Protein AF-A0AA38LM44-F1 (afdb_monomer_lite)

Radius of gyration: 21.36 Å; chains: 1; bounding box: 56×29×56 Å

Organism: Taxus chinensis (NCBI:txid29808)

Foldseek 3Di:
DVLVVVVCVLCVVFPDWDDDPQKIKGKFKAWQDDQDDDQSDDDPPSDDDTDIDIKMKIFGADPVLRATPDIDIPVPLADCVVQSVVLNVCQPDDDPDSSVSNSSSVNSSVVVVNQLVNQVSNVVSLQVVCCVNDPWHWDADNVQQWIWIQHPPFKTWIKRDDSNPLVDLDFIATDFMDGNDPPPPDPDPVVRVVVRVDLRPPDSVQRSGPNSSSVD

Sequence (216 aa):
VEAVRMVEDLLSDIKDISFINDCIQLSLRTCIPAMGGSLCQFKIDCIKESSTVEHRVTIKLVAENMTLQDAELVPNDVPIDDIVHAAKTISDSVTPVAISKLRGQLDFLVKEIQFRIYCHNIRLAVLECDAKVSRNSFQYSERDQVITVHVFGGIKAFIKIPQNWPVSTSPLKLISMKPLDESAGDISLVMLCKAMEILNTVELSRRQNLLLFIDA

Structure (mmCIF, N/CA/C/O backbone):
data_AF-A0AA38LM44-F1
#
_entry.id   AF-A0AA38LM44-F1
#
loop_
_atom_site.group_PDB
_atom_site.id
_atom_site.type_symbol
_atom_site.label_atom_id
_atom_site.label_alt_id
_atom_site.label_comp_id
_atom_site.label_asym_id
_atom_site.label_entity_id
_atom_site.label_seq_id
_atom_site.pdbx_PDB_ins_code
_atom_site.Cartn_x
_atom_site.Cartn_y
_atom_site.Cartn_z
_atom_site.occupancy
_atom_site.B_iso_or_equiv
_atom_site.auth_seq_id
_atom_site.auth_comp_id
_atom_site.auth_asym_id
_atom_site.auth_atom_id
_atom_site.pdbx_PDB_model_num
ATOM 1 N N . VAL A 1 1 ? 23.431 -4.986 -26.447 1.00 57.06 1 VAL A N 1
ATOM 2 C CA . VAL A 1 1 ? 24.588 -5.168 -25.538 1.00 57.06 1 VAL A CA 1
ATOM 3 C C . VAL A 1 1 ? 24.820 -3.918 -24.693 1.00 57.06 1 VAL A C 1
ATOM 5 O O . VAL A 1 1 ? 24.654 -4.018 -23.492 1.00 57.06 1 VAL A O 1
ATOM 8 N N . GLU A 1 2 ? 25.071 -2.738 -25.277 1.00 59.88 2 GLU A N 1
ATOM 9 C CA . GLU A 1 2 ? 25.314 -1.505 -24.489 1.00 59.88 2 GLU A CA 1
ATOM 10 C C . GLU A 1 2 ? 24.113 -1.053 -23.633 1.00 59.88 2 GLU A C 1
ATOM 12 O O . GLU A 1 2 ? 24.275 -0.749 -22.457 1.00 59.88 2 GLU A O 1
ATOM 17 N N . ALA A 1 3 ? 22.894 -1.079 -24.185 1.00 62.31 3 ALA A N 1
ATOM 18 C CA . ALA A 1 3 ? 21.680 -0.710 -23.444 1.00 62.31 3 ALA A CA 1
ATOM 19 C C . ALA A 1 3 ? 21.380 -1.657 -22.267 1.00 62.31 3 ALA A C 1
ATOM 21 O O . ALA A 1 3 ? 20.944 -1.209 -21.215 1.00 62.31 3 ALA A O 1
ATOM 22 N N . VAL A 1 4 ? 21.661 -2.953 -22.438 1.00 66.50 4 VAL A N 1
ATOM 23 C CA . VAL A 1 4 ? 21.513 -3.973 -21.386 1.00 66.50 4 VAL A CA 1
ATOM 24 C C . VAL A 1 4 ? 22.498 -3.692 -20.253 1.00 66.50 4 VAL A C 1
ATOM 26 O O . VAL A 1 4 ? 22.079 -3.563 -19.110 1.00 66.50 4 VAL A O 1
ATOM 29 N N . ARG A 1 5 ? 23.774 -3.461 -20.588 1.00 66.88 5 ARG A N 1
ATOM 30 C CA . ARG A 1 5 ? 24.824 -3.142 -19.612 1.00 66.88 5 ARG A CA 1
ATOM 31 C C . ARG A 1 5 ? 24.519 -1.873 -18.806 1.00 66.88 5 ARG A C 1
ATOM 33 O O . ARG A 1 5 ? 24.739 -1.840 -17.608 1.00 66.88 5 ARG A O 1
ATOM 40 N N . MET A 1 6 ? 23.947 -0.845 -19.435 1.00 65.75 6 MET A N 1
ATOM 41 C CA . MET A 1 6 ? 23.536 0.379 -18.731 1.00 65.75 6 MET A CA 1
ATOM 42 C C . MET A 1 6 ? 22.355 0.171 -17.775 1.00 65.75 6 MET A C 1
ATOM 44 O O . MET A 1 6 ? 22.284 0.833 -16.741 1.00 65.75 6 MET A O 1
ATOM 48 N N . VAL A 1 7 ? 21.413 -0.710 -18.123 1.00 69.12 7 VAL A N 1
ATOM 49 C CA . VAL A 1 7 ? 20.312 -1.079 -17.222 1.00 69.12 7 VAL A CA 1
ATOM 50 C C . VAL A 1 7 ? 20.845 -1.919 -16.058 1.00 69.12 7 VAL A C 1
ATOM 52 O O . VAL A 1 7 ? 20.427 -1.698 -14.928 1.00 69.12 7 VAL A O 1
ATOM 55 N N . GLU A 1 8 ? 21.804 -2.813 -16.303 1.00 71.19 8 GLU A N 1
ATOM 56 C CA . GLU A 1 8 ? 22.514 -3.546 -15.245 1.00 71.19 8 GLU A CA 1
ATOM 57 C C . GLU A 1 8 ? 23.284 -2.598 -14.313 1.00 71.19 8 GLU A C 1
ATOM 59 O O . GLU A 1 8 ? 23.160 -2.713 -13.098 1.00 71.19 8 GLU A O 1
ATOM 64 N N . ASP A 1 9 ? 23.999 -1.606 -14.857 1.00 72.75 9 ASP A N 1
ATOM 65 C CA . ASP A 1 9 ? 24.698 -0.587 -14.064 1.00 72.75 9 ASP A CA 1
ATOM 66 C C . ASP A 1 9 ? 23.714 0.249 -13.220 1.00 72.75 9 ASP A C 1
ATOM 68 O O . ASP A 1 9 ? 23.977 0.539 -12.050 1.00 72.75 9 ASP A O 1
ATOM 72 N N . LEU A 1 10 ? 22.558 0.620 -13.789 1.00 68.00 10 LEU A N 1
ATOM 73 C CA . LEU A 1 10 ? 21.510 1.396 -13.110 1.00 68.00 10 LEU A CA 1
ATOM 74 C C . LEU A 1 10 ? 20.878 0.630 -11.949 1.00 68.00 10 LEU A C 1
ATOM 76 O O . LEU A 1 10 ? 20.551 1.219 -10.923 1.00 68.00 10 LEU A O 1
ATOM 80 N N . LEU A 1 11 ? 20.662 -0.665 -12.149 1.00 71.69 11 LEU A N 1
ATOM 81 C CA . LEU A 1 11 ? 19.978 -1.539 -11.208 1.00 71.69 11 LEU A CA 1
ATOM 82 C C . LEU A 1 11 ? 20.975 -2.369 -10.392 1.00 71.69 11 LEU A C 1
ATOM 84 O O . LEU A 1 11 ? 20.583 -3.360 -9.791 1.00 71.69 11 LEU A O 1
ATOM 88 N N . SER A 1 12 ? 22.245 -1.961 -10.342 1.00 68.31 12 SER A N 1
ATOM 89 C CA . SER A 1 12 ? 23.336 -2.702 -9.692 1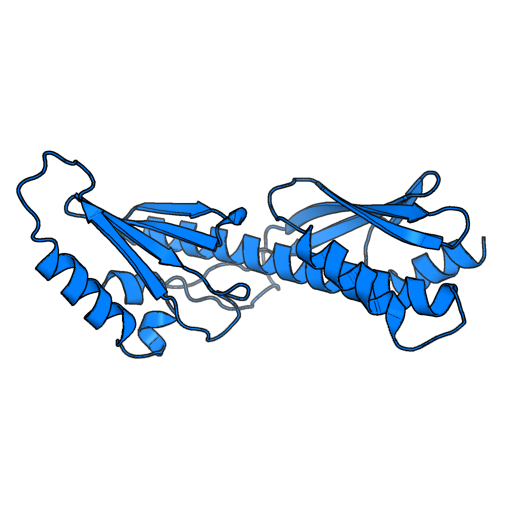.00 68.31 12 SER A CA 1
ATOM 90 C C . SER A 1 12 ? 23.101 -3.003 -8.204 1.00 68.31 12 SER A C 1
ATOM 92 O O . SER A 1 12 ? 23.631 -3.986 -7.687 1.00 68.31 12 SER A O 1
ATOM 94 N N . ASP A 1 13 ? 22.257 -2.214 -7.533 1.00 69.50 13 ASP A N 1
ATOM 95 C CA . ASP A 1 13 ? 21.828 -2.439 -6.146 1.00 69.50 13 ASP A CA 1
ATOM 96 C C . ASP A 1 13 ? 20.749 -3.538 -6.001 1.00 69.50 13 ASP A C 1
ATOM 98 O O . ASP A 1 13 ? 20.445 -3.986 -4.891 1.00 69.50 13 ASP A O 1
ATOM 102 N N . ILE A 1 14 ? 20.158 -3.990 -7.110 1.00 72.38 14 ILE A N 1
ATOM 103 C CA . ILE A 1 14 ? 19.130 -5.032 -7.172 1.00 72.38 14 ILE A CA 1
ATOM 104 C C . ILE A 1 14 ? 19.789 -6.366 -7.513 1.00 72.38 14 ILE A C 1
ATOM 106 O O . ILE A 1 14 ? 20.526 -6.501 -8.487 1.00 72.38 14 ILE A O 1
ATOM 110 N N . LYS A 1 15 ? 19.486 -7.390 -6.715 1.00 67.56 15 LYS A N 1
ATOM 111 C CA . LYS A 1 15 ? 19.937 -8.755 -6.991 1.00 67.56 15 LYS A CA 1
ATOM 112 C C . LYS A 1 15 ? 19.071 -9.394 -8.079 1.00 67.56 15 LYS A C 1
ATOM 114 O O . LYS A 1 15 ? 17.863 -9.187 -8.113 1.00 67.56 15 LYS A O 1
ATOM 119 N N . ASP A 1 16 ? 19.695 -10.221 -8.914 1.00 72.94 16 ASP A N 1
ATOM 120 C CA . ASP A 1 16 ? 19.030 -11.087 -9.896 1.00 72.94 16 ASP A CA 1
ATOM 121 C C . ASP A 1 16 ? 18.220 -10.323 -10.964 1.00 72.94 16 ASP A C 1
ATOM 123 O O . ASP A 1 16 ? 16.989 -10.380 -11.020 1.00 72.94 16 ASP A O 1
ATOM 127 N N . ILE A 1 17 ? 18.941 -9.614 -11.841 1.00 80.69 17 ILE A N 1
ATOM 128 C CA . ILE A 1 17 ? 18.394 -9.000 -13.059 1.00 80.69 17 ILE A CA 1
ATOM 129 C C . ILE A 1 17 ? 18.505 -10.005 -14.203 1.00 80.69 17 ILE A C 1
ATOM 131 O O . ILE A 1 17 ? 19.565 -10.588 -14.431 1.00 80.69 17 ILE A O 1
ATOM 135 N N . SER A 1 18 ? 17.427 -10.187 -14.960 1.00 80.38 18 SER A N 1
ATOM 136 C CA . SER A 1 18 ? 17.465 -10.953 -16.204 1.00 80.38 18 SER A CA 1
ATOM 137 C C . SER A 1 18 ? 16.691 -10.249 -17.310 1.00 80.38 18 SER A C 1
ATOM 139 O O . SER A 1 18 ? 15.675 -9.601 -17.069 1.00 80.38 18 SER A O 1
ATOM 141 N N . PHE A 1 19 ? 17.191 -10.377 -18.536 1.00 80.50 19 PHE A N 1
ATOM 142 C CA . PHE A 1 19 ? 16.551 -9.848 -19.734 1.00 80.50 19 PHE A CA 1
ATOM 143 C C . PHE A 1 19 ? 16.020 -11.027 -20.537 1.00 80.50 19 PHE A C 1
ATOM 145 O O . PHE A 1 19 ? 16.793 -11.861 -21.010 1.00 80.50 19 PHE A O 1
ATOM 152 N N . ILE A 1 20 ? 14.698 -11.116 -20.655 1.00 79.25 20 ILE A N 1
ATOM 153 C CA . ILE A 1 20 ? 14.017 -12.191 -21.376 1.00 79.25 20 ILE A CA 1
ATOM 154 C C . ILE A 1 20 ? 13.165 -11.531 -22.456 1.00 79.25 20 ILE A C 1
ATOM 156 O O . ILE A 1 20 ? 12.130 -10.937 -22.160 1.00 79.25 20 ILE A O 1
ATOM 160 N N . ASN A 1 21 ? 13.597 -11.639 -23.715 1.00 80.19 21 ASN A N 1
ATOM 161 C CA . ASN A 1 21 ? 12.990 -10.934 -24.852 1.00 80.19 21 ASN A CA 1
ATOM 162 C C . ASN A 1 21 ? 12.936 -9.410 -24.598 1.00 80.19 21 ASN A C 1
ATOM 164 O O . ASN A 1 21 ? 13.949 -8.819 -24.229 1.00 80.19 21 ASN A O 1
ATOM 168 N N . ASP A 1 22 ? 11.759 -8.795 -24.748 1.00 82.62 22 ASP A N 1
ATOM 169 C CA . ASP A 1 22 ? 11.504 -7.366 -24.510 1.00 82.62 22 ASP A CA 1
ATOM 170 C C . ASP A 1 22 ? 11.152 -7.047 -23.040 1.00 82.62 22 ASP A C 1
ATOM 172 O O . ASP A 1 22 ? 10.570 -6.003 -22.736 1.00 82.62 22 ASP A O 1
ATOM 176 N N . CYS A 1 23 ? 11.454 -7.964 -22.113 1.00 84.56 23 CYS A N 1
ATOM 177 C CA . CYS A 1 23 ? 11.145 -7.819 -20.692 1.00 84.56 23 CYS A CA 1
ATOM 178 C C . CYS A 1 23 ? 12.409 -7.742 -19.833 1.00 84.56 23 CYS A C 1
ATOM 180 O O . CYS A 1 23 ? 13.353 -8.516 -20.011 1.00 84.56 23 CYS A O 1
ATOM 182 N N . ILE A 1 24 ? 12.377 -6.852 -18.842 1.00 87.12 24 ILE A N 1
ATOM 183 C CA . ILE A 1 24 ? 13.332 -6.816 -17.734 1.00 87.12 24 ILE A CA 1
ATOM 184 C C . ILE A 1 24 ? 12.668 -7.497 -16.544 1.00 87.12 24 ILE A C 1
ATOM 186 O O . ILE A 1 24 ? 11.601 -7.072 -16.105 1.00 87.12 24 ILE A O 1
ATOM 190 N N . GLN A 1 25 ? 13.297 -8.529 -16.002 1.00 88.00 25 GLN A N 1
ATOM 191 C CA . GLN A 1 25 ? 12.839 -9.195 -14.794 1.00 88.00 25 GLN A CA 1
ATOM 192 C C . GLN A 1 25 ? 13.800 -8.906 -13.642 1.00 88.00 25 GLN A C 1
ATOM 194 O O . GLN A 1 25 ? 15.011 -9.069 -13.779 1.00 88.00 25 GLN A O 1
ATOM 199 N N . LEU A 1 26 ? 13.238 -8.478 -12.514 1.00 89.38 26 LEU A N 1
ATOM 200 C CA . LEU A 1 26 ? 13.957 -8.051 -11.317 1.00 89.38 26 LEU A CA 1
ATOM 201 C C . LEU A 1 26 ? 13.469 -8.845 -10.108 1.00 89.38 26 LEU A C 1
ATOM 203 O O . LEU A 1 26 ? 12.260 -9.046 -9.960 1.00 89.38 26 LEU A O 1
ATOM 207 N N . SER A 1 27 ? 14.385 -9.238 -9.223 1.00 87.19 27 SER A N 1
ATOM 208 C CA . SER A 1 27 ? 14.033 -9.743 -7.895 1.00 87.19 27 SER A CA 1
ATOM 209 C C . SER A 1 27 ? 14.202 -8.648 -6.843 1.00 87.19 27 SER A C 1
ATOM 211 O O . SER A 1 27 ? 15.301 -8.167 -6.571 1.00 87.19 27 SER A O 1
ATOM 213 N N . LEU A 1 28 ? 13.096 -8.231 -6.234 1.00 86.75 28 LEU A N 1
ATOM 214 C CA . LEU A 1 28 ? 13.071 -7.248 -5.161 1.00 86.75 28 LEU A CA 1
ATOM 215 C C . LEU A 1 28 ? 12.939 -7.973 -3.826 1.00 86.75 28 LEU A C 1
ATOM 217 O O . LEU A 1 28 ? 11.937 -8.629 -3.556 1.00 86.75 28 LEU A O 1
ATOM 221 N N . ARG A 1 29 ? 13.939 -7.818 -2.959 1.00 82.56 29 ARG A N 1
ATOM 222 C CA . ARG A 1 29 ? 13.869 -8.305 -1.580 1.00 82.56 29 ARG A CA 1
ATOM 223 C C . ARG A 1 29 ? 13.596 -7.145 -0.649 1.00 82.56 29 ARG A C 1
ATOM 225 O O . ARG A 1 29 ? 14.378 -6.199 -0.590 1.00 82.56 29 ARG A O 1
ATOM 232 N N . THR A 1 30 ? 12.506 -7.240 0.096 1.00 76.75 30 THR A N 1
ATOM 233 C CA . THR A 1 30 ? 12.146 -6.257 1.118 1.00 76.75 30 THR A CA 1
ATOM 234 C C . THR A 1 30 ? 12.231 -6.897 2.493 1.00 76.75 30 THR A C 1
ATOM 236 O O . THR A 1 30 ? 11.839 -8.050 2.689 1.00 76.75 30 THR A O 1
ATOM 239 N N . CYS A 1 31 ? 12.797 -6.168 3.452 1.00 72.69 31 CYS A N 1
ATOM 240 C CA . CYS A 1 31 ? 12.850 -6.620 4.832 1.00 72.69 31 CYS A CA 1
ATOM 241 C C . CYS A 1 31 ? 11.499 -6.400 5.517 1.00 72.69 31 CYS A C 1
ATOM 243 O O . CYS A 1 31 ? 10.843 -5.374 5.328 1.00 72.69 31 CYS A O 1
ATOM 245 N N . ILE A 1 32 ? 11.114 -7.357 6.354 1.00 73.25 32 ILE A N 1
ATOM 246 C CA . ILE A 1 32 ? 10.056 -7.191 7.340 1.00 73.25 32 ILE A CA 1
ATOM 247 C C . ILE A 1 32 ? 10.754 -6.820 8.652 1.00 73.25 32 ILE A C 1
ATOM 249 O O . ILE A 1 32 ? 11.435 -7.664 9.243 1.00 73.25 32 ILE A O 1
ATOM 253 N N . PRO A 1 33 ? 10.662 -5.564 9.109 1.00 66.62 33 PRO A N 1
ATOM 254 C CA . PRO A 1 33 ? 11.267 -5.176 10.375 1.00 66.62 33 PRO A CA 1
ATOM 255 C C . PRO A 1 33 ? 10.624 -5.951 11.529 1.00 66.62 33 PRO A C 1
ATOM 257 O O . PRO A 1 33 ? 9.413 -6.173 11.556 1.00 66.62 33 PRO A O 1
ATOM 260 N N . ALA A 1 34 ? 11.447 -6.358 12.494 1.00 64.69 34 ALA A N 1
ATOM 261 C CA . ALA A 1 34 ? 10.963 -7.026 13.692 1.00 64.69 34 ALA A CA 1
ATOM 262 C C . ALA A 1 34 ? 10.141 -6.043 14.538 1.00 64.69 34 ALA A C 1
ATOM 264 O O . ALA A 1 34 ? 10.607 -4.949 14.862 1.00 64.69 34 ALA A O 1
ATOM 265 N N . MET A 1 35 ? 8.925 -6.437 14.919 1.00 64.69 35 MET A N 1
ATOM 266 C CA . MET A 1 35 ? 8.093 -5.635 15.812 1.00 64.69 35 MET A CA 1
ATOM 267 C C . MET A 1 35 ? 8.486 -5.901 17.271 1.00 64.69 35 MET A C 1
ATOM 269 O O . MET A 1 35 ? 8.491 -7.051 17.709 1.00 64.69 35 MET A O 1
ATOM 273 N N . GLY A 1 36 ? 8.826 -4.854 18.029 1.00 52.38 36 GLY A N 1
ATOM 274 C CA . GLY A 1 36 ? 9.241 -4.961 19.433 1.00 52.38 36 GLY A CA 1
ATOM 275 C C . GLY A 1 36 ? 8.284 -4.275 20.420 1.00 52.38 36 GLY A C 1
ATOM 276 O O . GLY A 1 36 ? 7.669 -3.259 20.103 1.00 52.38 36 GLY A O 1
ATOM 277 N N . GLY A 1 37 ? 8.220 -4.786 21.656 1.00 53.09 37 GLY A N 1
ATOM 278 C CA . GLY A 1 37 ? 7.624 -4.099 22.817 1.00 53.09 37 GLY A CA 1
ATOM 279 C C . GLY A 1 37 ? 6.111 -4.277 23.035 1.00 53.09 37 GLY A C 1
ATOM 280 O O . GLY A 1 37 ? 5.411 -4.894 22.241 1.00 53.09 37 GLY A O 1
ATOM 281 N N . SER A 1 38 ? 5.601 -3.722 24.146 1.00 47.88 38 SER A N 1
ATOM 282 C CA . SER A 1 38 ? 4.222 -3.904 24.651 1.00 47.88 38 SER A CA 1
ATOM 283 C C . SER A 1 38 ? 3.139 -3.095 23.919 1.00 47.88 38 SER A C 1
ATOM 285 O O . SER A 1 38 ? 1.992 -3.094 24.354 1.00 47.88 38 SER A O 1
ATOM 287 N N . LEU A 1 39 ? 3.495 -2.378 22.848 1.00 51.75 39 LEU A N 1
ATOM 288 C CA . LEU A 1 39 ? 2.593 -1.518 22.066 1.00 51.75 39 LEU A CA 1
ATOM 289 C C . LEU A 1 39 ? 2.832 -1.630 20.552 1.00 51.75 39 LEU A C 1
ATOM 291 O O . LEU A 1 39 ? 2.504 -0.697 19.821 1.00 51.75 39 LEU A O 1
ATOM 295 N N . CYS A 1 40 ? 3.449 -2.729 20.095 1.00 55.62 40 CYS A N 1
ATOM 296 C CA . CYS A 1 40 ? 3.739 -2.964 18.677 1.00 55.62 40 CYS A CA 1
ATOM 297 C C . CYS A 1 40 ? 4.359 -1.723 18.010 1.00 55.62 40 CYS A C 1
ATOM 299 O O . CYS A 1 40 ? 3.915 -1.260 16.959 1.00 55.62 40 CYS A O 1
ATOM 301 N N . GLN A 1 41 ? 5.342 -1.113 18.686 1.00 56.97 41 GLN A N 1
ATOM 302 C CA . GLN A 1 41 ? 5.968 0.100 18.182 1.00 56.97 41 GLN A CA 1
ATOM 303 C C . GLN A 1 41 ? 6.888 -0.261 17.029 1.00 56.97 41 GLN A C 1
ATOM 305 O O . GLN A 1 41 ? 7.818 -1.060 17.163 1.00 56.97 41 GLN A O 1
ATOM 310 N N . PHE A 1 42 ? 6.625 0.385 15.899 1.00 54.44 42 PHE A N 1
ATOM 311 C CA . PHE A 1 42 ? 7.451 0.284 14.719 1.00 54.44 42 PHE A CA 1
ATOM 312 C C . PHE A 1 42 ? 8.832 0.880 15.003 1.00 54.44 42 PHE A C 1
ATOM 314 O O . PHE A 1 42 ? 8.990 2.099 15.085 1.00 54.44 42 PHE A O 1
ATOM 321 N N . LYS A 1 43 ? 9.839 0.020 15.165 1.00 52.91 43 LYS A N 1
ATOM 322 C CA . LYS A 1 43 ? 11.238 0.432 15.254 1.00 52.91 43 LYS A CA 1
ATOM 323 C C . LYS A 1 43 ? 11.979 -0.127 14.046 1.00 52.91 43 LYS A C 1
ATOM 325 O O . LYS A 1 43 ? 12.008 -1.336 13.838 1.00 52.91 43 LYS A O 1
ATOM 330 N N . ILE A 1 44 ? 12.546 0.762 13.232 1.00 52.50 44 ILE A N 1
ATOM 331 C CA . ILE A 1 44 ? 13.303 0.404 12.024 1.00 52.50 44 ILE A CA 1
ATOM 332 C C . ILE A 1 44 ? 14.670 -0.154 12.448 1.00 52.50 44 ILE A C 1
ATOM 334 O O . ILE A 1 44 ? 15.687 0.517 12.324 1.00 52.50 44 ILE A O 1
ATOM 338 N N . ASP A 1 45 ? 14.702 -1.373 12.982 1.00 49.00 45 ASP A N 1
ATOM 339 C CA . ASP A 1 45 ? 15.940 -2.084 13.309 1.00 49.00 45 ASP A CA 1
ATOM 340 C C . ASP A 1 45 ? 16.079 -3.292 12.359 1.00 49.00 45 ASP A C 1
ATOM 342 O O . ASP A 1 45 ? 15.841 -4.441 12.724 1.00 49.00 45 ASP A O 1
ATOM 346 N N . CYS A 1 46 ? 16.476 -3.049 11.103 1.00 47.91 46 CYS A N 1
ATOM 347 C CA . CYS A 1 46 ? 16.621 -4.085 10.061 1.00 47.91 46 CYS A CA 1
ATOM 348 C C . CYS A 1 46 ? 17.838 -5.025 10.244 1.00 47.91 46 CYS A C 1
ATOM 350 O O . CYS A 1 46 ? 18.240 -5.694 9.297 1.00 47.91 46 CYS A O 1
ATOM 352 N N . ILE A 1 47 ? 18.474 -5.063 11.422 1.00 47.19 47 ILE A N 1
ATOM 353 C CA . ILE A 1 47 ? 19.885 -5.481 11.537 1.00 47.19 47 ILE A CA 1
ATOM 354 C C . ILE A 1 47 ? 20.090 -6.874 12.158 1.00 47.19 47 ILE A C 1
ATOM 356 O O . ILE A 1 47 ? 21.200 -7.390 12.058 1.00 47.19 47 ILE A O 1
ATOM 360 N N . LYS A 1 48 ? 19.087 -7.532 12.769 1.00 47.97 48 LYS A N 1
ATOM 361 C CA . LYS A 1 48 ? 19.378 -8.791 13.495 1.00 47.97 48 LYS A CA 1
ATOM 362 C C . LYS A 1 48 ? 18.595 -10.057 13.171 1.00 47.97 48 LYS A C 1
ATOM 364 O O . LYS A 1 48 ? 19.190 -11.101 13.358 1.00 47.97 48 LYS A O 1
ATOM 369 N N . GLU A 1 49 ? 17.379 -10.011 12.634 1.00 50.91 49 GLU A N 1
ATOM 370 C CA . GLU A 1 49 ? 16.615 -11.216 12.237 1.00 50.91 49 GLU A CA 1
ATOM 371 C C . GLU A 1 49 ? 15.310 -10.761 11.552 1.00 50.91 49 GLU A C 1
ATOM 373 O O . GLU A 1 49 ? 14.215 -10.901 12.087 1.00 50.91 49 GLU A O 1
ATOM 378 N N . SER A 1 50 ? 15.416 -10.096 10.396 1.00 58.19 50 SER A N 1
ATOM 379 C CA . SER A 1 50 ? 14.225 -9.749 9.606 1.00 58.19 50 SER A CA 1
ATOM 380 C C . SER A 1 50 ? 13.912 -10.884 8.638 1.00 58.19 50 SER A C 1
ATOM 382 O O . SER A 1 50 ? 14.794 -11.351 7.914 1.00 58.19 50 SER A O 1
ATOM 384 N N . SER A 1 51 ? 12.660 -11.338 8.610 1.00 69.00 51 SER A N 1
ATOM 385 C CA . SER A 1 51 ? 12.182 -12.137 7.485 1.00 69.00 51 SER A CA 1
ATOM 386 C C . SER A 1 51 ? 12.183 -11.252 6.236 1.00 69.00 51 SER A C 1
ATOM 388 O O . SER A 1 51 ? 11.877 -10.062 6.297 1.00 69.00 51 SER A O 1
ATOM 390 N N . THR A 1 52 ? 12.587 -11.805 5.096 1.00 74.38 52 THR A N 1
ATOM 391 C CA . THR A 1 52 ? 12.571 -11.086 3.816 1.00 74.38 52 THR A CA 1
ATOM 392 C C . THR A 1 52 ? 11.470 -11.642 2.939 1.00 74.38 52 THR A C 1
ATOM 394 O O . THR A 1 52 ? 11.378 -12.861 2.791 1.00 74.38 52 THR A O 1
ATOM 397 N N . VAL A 1 53 ? 10.683 -10.764 2.321 1.00 82.12 53 VAL A N 1
ATOM 398 C CA . VAL A 1 53 ? 9.754 -11.155 1.258 1.00 82.12 53 VAL A CA 1
ATOM 399 C C . VAL A 1 53 ? 10.415 -10.858 -0.076 1.00 82.12 53 VAL A C 1
ATOM 401 O O . VAL A 1 53 ? 10.991 -9.783 -0.270 1.00 82.12 53 VAL A O 1
ATOM 404 N N . GLU A 1 54 ? 10.378 -11.843 -0.966 1.00 87.44 54 GLU A N 1
ATOM 405 C CA . GLU A 1 54 ? 10.880 -11.719 -2.326 1.00 87.44 54 GLU A CA 1
ATOM 406 C C . GLU A 1 54 ? 9.703 -11.514 -3.277 1.00 87.44 54 GLU A C 1
ATOM 408 O O . GLU A 1 54 ? 8.813 -12.359 -3.382 1.00 87.44 54 GLU A O 1
ATOM 413 N N . HIS A 1 55 ? 9.725 -10.388 -3.979 1.00 91.44 55 HIS A N 1
ATOM 414 C CA . HIS A 1 55 ? 8.792 -10.060 -5.043 1.00 91.44 55 HIS A CA 1
ATOM 415 C C . HIS A 1 55 ? 9.545 -10.026 -6.364 1.00 91.44 55 HIS A C 1
ATOM 417 O O . HIS A 1 55 ? 10.622 -9.443 -6.461 1.00 91.44 55 HIS A O 1
ATOM 423 N N . ARG A 1 56 ? 8.972 -10.609 -7.414 1.00 91.69 56 ARG A N 1
ATOM 424 C CA . ARG A 1 56 ? 9.507 -10.498 -8.772 1.00 91.69 56 ARG A CA 1
ATOM 425 C C . ARG A 1 56 ? 8.724 -9.461 -9.550 1.00 91.69 56 ARG A C 1
ATOM 427 O O . ARG A 1 56 ? 7.502 -9.555 -9.637 1.00 91.69 56 ARG A O 1
ATOM 434 N N . VAL A 1 57 ? 9.438 -8.515 -10.147 1.00 92.56 57 VAL A N 1
ATOM 435 C CA . VAL A 1 57 ? 8.869 -7.513 -11.050 1.00 92.56 57 VAL A CA 1
ATOM 436 C C . VAL A 1 57 ? 9.247 -7.874 -12.473 1.00 92.56 57 VAL A C 1
ATOM 438 O O . VAL A 1 57 ? 10.423 -8.075 -12.764 1.00 92.56 57 VAL A O 1
ATOM 441 N N . THR A 1 5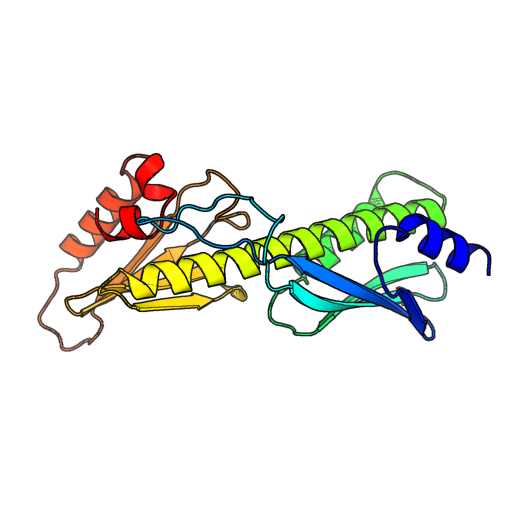8 ? 8.259 -7.937 -13.359 1.00 92.75 58 THR A N 1
ATOM 442 C CA . THR A 1 58 ? 8.476 -8.088 -14.801 1.00 92.75 58 THR A CA 1
ATOM 443 C C . THR A 1 58 ? 8.056 -6.804 -15.489 1.00 92.75 58 THR A C 1
ATOM 445 O O . THR A 1 58 ? 6.878 -6.468 -15.501 1.00 92.75 58 THR A O 1
ATOM 448 N N . ILE A 1 59 ? 9.015 -6.081 -16.051 1.00 92.19 59 ILE A N 1
ATOM 449 C CA . ILE A 1 59 ? 8.820 -4.810 -16.741 1.00 92.19 59 ILE A CA 1
ATOM 450 C C . ILE A 1 59 ? 8.827 -5.086 -18.240 1.00 92.19 59 ILE A C 1
ATOM 452 O O . ILE A 1 59 ? 9.829 -5.556 -18.776 1.00 92.19 59 ILE A O 1
ATOM 456 N N . LYS A 1 60 ? 7.724 -4.781 -18.919 1.00 91.50 60 LYS A N 1
ATOM 457 C CA . LYS A 1 60 ? 7.591 -4.915 -20.373 1.00 91.50 60 LYS A CA 1
ATOM 458 C C . LYS A 1 60 ? 7.988 -3.609 -21.042 1.00 91.50 60 LYS A C 1
ATOM 460 O O . LYS A 1 60 ? 7.492 -2.541 -20.667 1.00 91.50 60 LYS A O 1
ATOM 465 N N . LEU A 1 61 ? 8.859 -3.694 -22.041 1.00 87.88 61 LEU A N 1
ATOM 466 C CA . LEU A 1 61 ? 9.283 -2.558 -22.848 1.00 87.88 61 LEU A CA 1
ATOM 467 C C . LEU A 1 61 ? 8.734 -2.672 -24.269 1.00 87.88 61 LEU A C 1
ATOM 469 O O . LEU A 1 61 ? 8.589 -3.761 -24.815 1.00 87.88 61 LEU A O 1
ATOM 473 N N . VAL A 1 62 ? 8.471 -1.530 -24.897 1.00 84.00 62 VAL A N 1
ATOM 474 C CA . VAL A 1 62 ? 8.182 -1.482 -26.333 1.00 84.00 62 VAL A CA 1
ATOM 475 C C . VAL A 1 62 ? 9.501 -1.587 -27.102 1.00 84.00 62 VAL A C 1
ATOM 477 O O . VAL A 1 62 ? 10.342 -0.693 -27.001 1.00 84.00 62 VAL A O 1
ATOM 480 N N . ALA A 1 63 ? 9.670 -2.646 -27.897 1.00 74.06 63 ALA A N 1
ATOM 481 C CA . ALA A 1 63 ? 10.920 -2.954 -28.603 1.00 74.06 63 ALA A CA 1
ATOM 482 C C . ALA A 1 63 ? 11.452 -1.800 -29.479 1.00 74.06 63 ALA A C 1
ATOM 484 O O . ALA A 1 63 ? 12.657 -1.566 -29.543 1.00 74.06 63 ALA A O 1
ATOM 485 N N . GLU A 1 64 ? 10.556 -1.051 -30.131 1.00 72.94 64 GLU A N 1
ATOM 486 C CA . GLU A 1 64 ? 10.916 -0.002 -31.096 1.00 72.94 64 GLU A CA 1
ATOM 487 C C . GLU A 1 64 ? 11.573 1.225 -30.456 1.00 72.94 64 GLU A C 1
ATOM 489 O O . GLU A 1 64 ? 12.434 1.863 -31.061 1.00 72.94 64 GLU A O 1
ATOM 494 N N . ASN A 1 65 ? 11.152 1.587 -29.244 1.00 73.38 65 ASN A N 1
ATOM 495 C CA . ASN A 1 65 ? 11.529 2.853 -28.614 1.00 73.38 65 ASN A CA 1
ATOM 496 C C . ASN A 1 65 ? 12.051 2.692 -27.178 1.00 73.38 65 ASN A C 1
ATOM 498 O O . ASN A 1 65 ? 12.373 3.696 -26.543 1.00 73.38 65 ASN A O 1
ATOM 502 N N . MET A 1 66 ? 12.146 1.451 -26.683 1.00 74.19 66 MET A N 1
ATOM 503 C CA . MET A 1 66 ? 12.606 1.105 -25.337 1.00 74.19 66 MET A CA 1
ATOM 504 C C . MET A 1 66 ? 11.865 1.888 -24.244 1.00 74.19 66 MET A C 1
ATOM 506 O O . MET A 1 66 ? 12.464 2.332 -23.269 1.00 74.19 66 MET A O 1
ATOM 510 N N . THR A 1 67 ? 10.559 2.104 -24.417 1.00 81.75 67 THR A N 1
ATOM 511 C CA . THR A 1 67 ? 9.720 2.782 -23.418 1.00 81.75 67 THR A CA 1
ATOM 512 C C . THR A 1 67 ? 8.962 1.786 -22.556 1.00 81.75 67 THR A C 1
ATOM 514 O O . THR A 1 67 ? 8.637 0.686 -23.002 1.00 81.75 67 THR A O 1
ATOM 517 N N . LEU A 1 68 ? 8.667 2.191 -21.318 1.00 88.31 68 LEU A N 1
ATOM 518 C CA . LEU A 1 68 ? 7.857 1.413 -20.385 1.00 88.31 68 LEU A CA 1
ATOM 519 C C . LEU A 1 68 ? 6.453 1.154 -20.956 1.00 88.31 68 LEU A C 1
ATOM 521 O O . LEU A 1 68 ? 5.634 2.071 -21.050 1.00 88.31 68 LEU A O 1
ATOM 525 N N . GLN A 1 69 ? 6.162 -0.104 -21.289 1.00 90.44 69 GLN A N 1
ATOM 526 C CA . GLN A 1 69 ? 4.841 -0.535 -21.735 1.00 90.44 69 GLN A CA 1
ATOM 527 C C . GLN A 1 69 ? 3.964 -0.932 -20.555 1.00 90.44 69 GLN A C 1
ATOM 529 O O . GLN A 1 69 ? 2.799 -0.541 -20.505 1.00 90.44 69 GLN A O 1
ATOM 534 N N . ASP A 1 70 ? 4.501 -1.716 -19.624 1.00 92.31 70 ASP A N 1
ATOM 535 C CA . ASP A 1 70 ? 3.752 -2.262 -18.496 1.00 92.31 70 ASP A CA 1
ATOM 536 C C . ASP A 1 70 ? 4.687 -2.832 -17.423 1.00 92.31 70 ASP A C 1
ATOM 538 O O . ASP A 1 70 ? 5.875 -3.034 -17.689 1.00 92.31 70 ASP A O 1
ATOM 542 N N . ALA A 1 71 ? 4.161 -3.125 -16.234 1.00 94.19 71 ALA A N 1
ATOM 543 C CA . ALA A 1 71 ? 4.877 -3.926 -15.249 1.00 94.19 71 ALA A CA 1
ATOM 544 C C . ALA A 1 71 ? 3.934 -4.825 -14.445 1.00 94.19 71 ALA A C 1
ATOM 546 O O . ALA A 1 71 ? 2.835 -4.425 -14.080 1.00 94.19 71 ALA A O 1
ATOM 547 N N . GLU A 1 72 ? 4.404 -6.026 -14.128 1.00 94.50 72 GLU A N 1
ATOM 548 C CA . GLU A 1 72 ? 3.681 -7.011 -13.327 1.00 94.50 72 GLU A CA 1
ATOM 549 C C . GLU A 1 72 ? 4.477 -7.355 -12.069 1.00 94.50 72 GLU A C 1
ATOM 551 O O . GLU A 1 72 ? 5.699 -7.529 -12.126 1.00 94.50 72 GLU A O 1
ATOM 556 N N . LEU A 1 73 ? 3.774 -7.489 -10.943 1.00 94.31 73 LEU A N 1
ATOM 557 C CA . LEU A 1 73 ? 4.336 -7.903 -9.662 1.00 94.31 73 LEU A CA 1
ATOM 558 C C . LEU A 1 73 ? 3.882 -9.323 -9.315 1.00 94.31 73 LEU A C 1
ATOM 560 O O . LEU A 1 73 ? 2.701 -9.657 -9.420 1.00 94.31 73 LEU A O 1
ATOM 564 N N . VAL A 1 74 ? 4.826 -10.158 -8.883 1.00 92.25 74 VAL A N 1
ATOM 565 C CA . VAL A 1 74 ? 4.562 -11.517 -8.407 1.00 92.25 74 VAL A CA 1
ATOM 566 C C . VAL A 1 74 ? 5.196 -11.710 -7.026 1.00 92.25 74 VAL A C 1
ATOM 568 O O . VAL A 1 74 ? 6.422 -11.629 -6.930 1.00 92.25 74 VAL A O 1
ATOM 571 N N . PRO A 1 75 ? 4.416 -12.045 -5.982 1.00 91.69 75 PRO A N 1
ATOM 572 C CA . PRO A 1 75 ? 2.949 -12.161 -5.976 1.00 91.69 75 PRO A CA 1
ATOM 573 C C . PRO A 1 75 ? 2.235 -10.823 -6.261 1.00 91.69 75 PRO A C 1
ATOM 575 O O . PRO A 1 75 ? 2.807 -9.758 -6.075 1.00 91.69 75 PRO A O 1
ATOM 578 N N . ASN A 1 76 ? 0.983 -10.886 -6.734 1.00 91.44 76 ASN A N 1
ATOM 579 C CA . ASN A 1 76 ? 0.138 -9.708 -6.999 1.00 91.44 76 ASN A CA 1
ATOM 580 C C . ASN A 1 76 ? -0.672 -9.320 -5.746 1.00 91.44 76 ASN A C 1
ATOM 582 O O . ASN A 1 76 ? -1.901 -9.234 -5.766 1.00 91.44 76 ASN A O 1
ATOM 586 N N . ASP A 1 77 ? 0.025 -9.212 -4.620 1.00 90.12 77 ASP A N 1
ATOM 587 C CA . ASP A 1 77 ? -0.510 -8.805 -3.317 1.00 90.12 77 ASP A CA 1
ATOM 588 C C . ASP A 1 77 ? -0.528 -7.276 -3.151 1.00 90.12 77 ASP A C 1
ATOM 590 O O . ASP A 1 77 ? -1.357 -6.736 -2.415 1.00 90.12 77 ASP A O 1
ATOM 594 N N . VAL A 1 78 ? 0.340 -6.582 -3.890 1.00 91.88 78 VAL A N 1
ATOM 595 C CA . VAL A 1 78 ? 0.472 -5.127 -3.899 1.00 91.88 78 VAL A CA 1
ATOM 596 C C . VAL A 1 78 ? 0.095 -4.565 -5.278 1.00 91.88 78 VAL A C 1
ATOM 598 O O . VAL A 1 78 ? 0.763 -4.877 -6.263 1.00 91.88 78 VAL A O 1
ATOM 601 N N . PRO A 1 79 ? -0.940 -3.707 -5.382 1.00 92.19 79 PRO A N 1
ATOM 602 C CA . PRO A 1 79 ? -1.302 -3.062 -6.637 1.00 92.19 79 PRO A CA 1
ATOM 603 C C . PRO A 1 79 ? -0.247 -2.018 -7.023 1.00 92.19 79 PRO A C 1
ATOM 605 O O . PRO A 1 79 ? 0.144 -1.189 -6.196 1.00 92.19 79 PRO A O 1
ATOM 608 N N . ILE A 1 80 ? 0.184 -2.060 -8.285 1.00 94.38 80 ILE A N 1
ATOM 609 C CA . ILE A 1 80 ? 1.224 -1.176 -8.838 1.00 94.38 80 ILE A CA 1
ATOM 610 C C . ILE A 1 80 ? 0.763 -0.383 -10.070 1.00 94.38 80 ILE A C 1
ATOM 612 O O . ILE A 1 80 ? 1.557 0.361 -10.640 1.00 94.38 80 ILE A O 1
ATOM 616 N N . ASP A 1 81 ? -0.498 -0.520 -10.492 1.00 93.81 81 ASP A N 1
ATOM 617 C CA . ASP A 1 81 ? -1.022 0.096 -11.723 1.00 93.81 81 ASP A CA 1
ATOM 618 C C . ASP A 1 81 ? -0.869 1.625 -11.726 1.00 93.81 81 ASP A C 1
ATOM 620 O O . ASP A 1 81 ? -0.529 2.235 -12.742 1.00 93.81 81 ASP A O 1
ATOM 624 N N . ASP A 1 82 ? -1.081 2.252 -10.567 1.00 92.94 82 ASP A N 1
ATOM 625 C CA . ASP A 1 82 ? -0.905 3.687 -10.353 1.00 92.94 82 ASP A CA 1
ATOM 626 C C . ASP A 1 82 ? 0.565 4.104 -10.484 1.00 92.94 82 ASP A C 1
ATOM 628 O O . ASP A 1 82 ? 0.866 5.122 -11.113 1.00 92.94 82 ASP A O 1
ATOM 632 N N . ILE A 1 83 ? 1.484 3.291 -9.958 1.00 94.12 83 ILE A N 1
ATOM 633 C CA . ILE A 1 83 ? 2.931 3.505 -10.063 1.00 94.12 83 ILE A CA 1
ATOM 634 C C . ILE A 1 83 ? 3.380 3.355 -11.521 1.00 94.12 83 ILE A C 1
ATOM 636 O O . ILE A 1 83 ? 4.117 4.202 -12.023 1.00 94.12 83 ILE A O 1
ATOM 640 N N . VAL A 1 84 ? 2.902 2.329 -12.230 1.00 94.56 84 VAL A N 1
ATOM 641 C CA . VAL A 1 84 ? 3.190 2.114 -13.657 1.00 94.56 84 VAL A CA 1
ATOM 642 C C . VAL A 1 84 ? 2.673 3.283 -14.491 1.00 94.56 84 VAL A C 1
ATOM 644 O O . VAL A 1 84 ? 3.386 3.787 -15.360 1.00 94.56 84 VAL A O 1
ATOM 647 N N . HIS A 1 85 ? 1.455 3.754 -14.220 1.00 93.31 85 HIS A N 1
ATOM 648 C CA . HIS A 1 85 ? 0.892 4.920 -14.891 1.00 93.31 85 HIS A CA 1
ATOM 649 C C . HIS A 1 85 ? 1.724 6.183 -14.626 1.00 93.31 85 HIS A C 1
ATOM 651 O O . HIS A 1 85 ? 2.087 6.889 -15.567 1.00 93.31 85 HIS A O 1
ATOM 657 N N . ALA A 1 86 ? 2.091 6.451 -13.370 1.00 92.06 86 ALA A N 1
ATOM 658 C CA . ALA A 1 86 ? 2.943 7.585 -13.019 1.00 92.06 86 ALA A CA 1
ATOM 659 C C . ALA A 1 86 ? 4.318 7.494 -13.706 1.00 92.06 86 ALA A C 1
ATOM 661 O O . ALA A 1 86 ? 4.755 8.457 -14.337 1.00 92.06 86 ALA A O 1
ATOM 662 N N . ALA A 1 87 ? 4.952 6.320 -13.687 1.00 91.38 87 ALA A N 1
ATOM 663 C CA . ALA A 1 87 ? 6.229 6.071 -14.348 1.00 91.38 87 ALA A CA 1
ATOM 664 C C . ALA A 1 87 ? 6.154 6.326 -15.858 1.00 91.38 87 ALA A C 1
ATOM 666 O O . ALA A 1 87 ? 7.072 6.911 -16.437 1.00 91.38 87 ALA A O 1
ATOM 667 N N . LYS A 1 88 ? 5.039 5.954 -16.503 1.00 89.31 88 LYS A N 1
ATOM 668 C CA . LYS A 1 88 ? 4.794 6.298 -17.906 1.00 89.31 88 LYS A CA 1
ATOM 669 C C . LYS A 1 88 ? 4.844 7.809 -18.088 1.00 89.31 88 LYS A C 1
ATOM 671 O O . LYS A 1 88 ? 5.673 8.235 -18.868 1.00 89.31 88 LYS A O 1
ATOM 676 N N . THR A 1 89 ? 4.110 8.602 -17.303 1.00 86.19 89 THR A N 1
ATOM 677 C CA . THR A 1 89 ? 4.030 10.077 -17.454 1.00 86.19 89 THR A CA 1
ATOM 678 C C . THR A 1 89 ? 5.327 10.858 -17.207 1.00 86.19 89 THR A C 1
ATOM 680 O O . THR A 1 89 ? 5.474 11.974 -17.708 1.00 86.19 89 THR A O 1
ATOM 683 N N . ILE A 1 90 ? 6.315 10.281 -16.510 1.00 78.81 90 ILE A N 1
ATOM 684 C CA . ILE A 1 90 ? 7.669 10.869 -16.391 1.00 78.81 90 ILE A CA 1
ATOM 685 C C . ILE A 1 90 ? 8.295 11.082 -17.785 1.00 78.81 90 ILE A C 1
ATOM 687 O O . ILE A 1 90 ? 9.188 11.912 -17.962 1.00 78.81 90 ILE A O 1
ATOM 691 N N . SER A 1 91 ? 7.772 10.382 -18.799 1.00 60.75 91 SER A N 1
ATOM 692 C CA . SER A 1 91 ? 8.142 10.489 -20.203 1.00 60.75 91 SER A CA 1
ATOM 693 C C . SER A 1 91 ? 8.014 11.858 -20.847 1.00 60.75 91 SER A C 1
ATOM 695 O O . SER A 1 91 ? 8.678 12.073 -21.864 1.00 60.75 91 SER A O 1
ATOM 697 N N . ASP A 1 92 ? 7.146 12.727 -20.332 1.00 57.03 92 ASP A N 1
ATOM 698 C CA . ASP A 1 92 ? 6.626 13.841 -21.129 1.00 57.03 92 ASP A CA 1
ATOM 699 C C . ASP A 1 92 ? 7.398 15.150 -20.934 1.00 57.03 92 ASP A C 1
ATOM 701 O O . ASP A 1 92 ? 7.162 16.105 -21.670 1.00 57.03 92 ASP A O 1
ATOM 705 N N . SER A 1 93 ? 8.339 15.221 -19.980 1.00 54.38 93 SER A N 1
ATOM 706 C CA . SER A 1 93 ? 8.795 16.526 -19.488 1.00 54.38 93 SER A CA 1
ATOM 707 C C . SER A 1 93 ? 10.222 16.984 -19.818 1.00 54.38 93 SER A C 1
ATOM 709 O O . SER A 1 93 ? 10.398 18.199 -19.816 1.00 54.38 93 SER A O 1
ATOM 711 N N . VAL A 1 94 ? 11.257 16.156 -20.084 1.00 53.84 94 VAL A N 1
ATOM 712 C CA . VAL A 1 94 ? 12.639 16.729 -20.014 1.00 53.84 94 VAL A CA 1
ATOM 713 C C . VAL A 1 94 ? 13.738 16.253 -20.992 1.00 53.84 94 VAL A C 1
ATOM 715 O O . VAL A 1 94 ? 14.693 17.008 -21.153 1.00 53.84 94 VAL A O 1
ATOM 718 N N . THR A 1 95 ? 13.711 15.109 -21.701 1.00 52.62 95 THR A N 1
ATOM 719 C CA . THR A 1 95 ? 14.907 14.727 -22.514 1.00 52.62 95 THR A CA 1
ATOM 720 C C . THR A 1 95 ? 14.633 14.087 -23.886 1.00 52.62 95 THR A C 1
ATOM 722 O O . THR A 1 95 ? 13.840 13.154 -23.971 1.00 52.62 95 THR A O 1
ATOM 725 N N . PRO A 1 96 ? 15.324 14.523 -24.966 1.00 56.81 96 PRO A N 1
ATOM 726 C CA . PRO A 1 96 ? 15.170 13.964 -26.316 1.00 56.81 96 PRO A CA 1
ATOM 727 C C . PRO A 1 96 ? 15.889 12.617 -26.532 1.00 56.81 96 PRO A C 1
ATOM 729 O O . PRO A 1 96 ? 15.838 12.065 -27.628 1.00 56.81 96 PRO A O 1
ATOM 732 N N . VAL A 1 97 ? 16.564 12.070 -25.514 1.00 67.38 97 VAL A N 1
ATOM 733 C CA . VAL A 1 97 ? 17.311 10.809 -25.621 1.00 67.38 97 VAL A CA 1
ATOM 734 C C . VAL A 1 97 ? 16.503 9.683 -24.972 1.00 67.38 97 VAL A C 1
ATOM 736 O O . VAL A 1 97 ? 16.296 9.673 -23.761 1.00 67.38 97 VAL A O 1
ATOM 739 N N . ALA A 1 98 ? 16.074 8.699 -25.770 1.00 68.44 98 ALA A N 1
ATOM 740 C CA . ALA A 1 98 ? 15.262 7.561 -25.313 1.00 68.44 98 ALA A CA 1
ATOM 741 C C . ALA A 1 98 ? 15.864 6.818 -24.098 1.00 68.44 98 ALA A C 1
ATOM 743 O O . ALA A 1 98 ? 15.140 6.324 -23.237 1.00 68.44 98 ALA A O 1
ATOM 744 N N . ILE A 1 99 ? 17.195 6.810 -23.984 1.00 69.12 99 ILE A N 1
ATOM 745 C CA . ILE A 1 99 ? 17.936 6.125 -22.916 1.00 69.12 99 ILE A CA 1
ATOM 746 C C . ILE A 1 99 ? 17.824 6.855 -21.565 1.00 69.12 99 ILE A C 1
ATOM 748 O O . ILE A 1 99 ? 17.581 6.213 -20.544 1.00 69.12 99 ILE A O 1
ATOM 752 N N . SER A 1 100 ? 17.957 8.189 -21.522 1.00 72.81 100 SER A N 1
ATOM 753 C CA . SER A 1 100 ? 17.808 8.945 -20.262 1.00 72.81 100 SER A CA 1
ATOM 754 C C . SER A 1 100 ? 16.374 8.899 -19.743 1.00 72.81 100 SER A C 1
ATOM 756 O O . SER A 1 100 ? 16.149 8.873 -18.534 1.00 72.81 100 SER A O 1
ATOM 758 N N . LYS A 1 101 ? 15.416 8.832 -20.668 1.00 76.50 101 LYS A N 1
ATOM 759 C CA . LYS A 1 101 ? 13.997 8.650 -20.380 1.00 76.50 101 LYS A CA 1
ATOM 760 C C . LYS A 1 101 ? 13.732 7.309 -19.698 1.00 76.50 101 LYS A C 1
ATOM 762 O O . LYS A 1 101 ? 13.216 7.305 -18.584 1.00 76.50 101 LYS A O 1
ATOM 767 N N . LEU A 1 102 ? 14.139 6.195 -20.315 1.00 79.88 102 LEU A N 1
ATOM 768 C CA . LEU A 1 102 ? 13.964 4.862 -19.730 1.00 79.88 102 LEU A CA 1
ATOM 769 C C . LEU A 1 102 ? 14.623 4.768 -18.348 1.00 79.88 102 LEU A C 1
ATOM 771 O O . LEU A 1 102 ? 14.026 4.233 -17.419 1.00 79.88 102 LEU A O 1
ATOM 775 N N . ARG A 1 103 ? 15.813 5.361 -18.181 1.00 79.75 103 ARG A N 1
ATOM 776 C CA . ARG A 1 103 ? 16.500 5.416 -16.886 1.00 79.75 103 ARG A CA 1
ATOM 777 C C . ARG A 1 103 ? 15.639 6.052 -15.792 1.00 79.75 103 ARG A C 1
ATOM 779 O O . ARG A 1 103 ? 15.515 5.471 -14.721 1.00 79.75 103 ARG A O 1
ATOM 786 N N . GLY A 1 104 ? 15.051 7.221 -16.052 1.00 81.75 104 GLY A N 1
ATOM 787 C CA . GLY A 1 104 ? 14.186 7.898 -15.081 1.00 81.75 104 GLY A CA 1
ATOM 788 C C . GLY A 1 104 ? 12.923 7.098 -14.755 1.00 81.75 104 GLY A C 1
ATOM 789 O O . GLY A 1 104 ? 12.520 7.037 -13.597 1.00 81.75 104 GLY A O 1
ATOM 790 N N . GLN A 1 105 ? 12.336 6.436 -15.759 1.00 87.62 105 GLN A N 1
ATOM 791 C CA . GLN A 1 105 ? 11.160 5.583 -15.569 1.00 87.62 105 GLN A CA 1
ATOM 792 C C . GLN A 1 105 ? 11.477 4.361 -14.704 1.00 87.62 105 GLN A C 1
ATOM 794 O O . GLN A 1 105 ? 10.734 4.080 -13.771 1.00 87.62 105 GLN A O 1
ATOM 799 N N . LEU A 1 106 ? 12.578 3.657 -14.990 1.00 87.31 106 LEU A N 1
ATOM 800 C CA . LEU A 1 106 ? 12.992 2.475 -14.232 1.00 87.31 106 LEU A CA 1
ATOM 801 C C . LEU A 1 106 ? 13.394 2.831 -12.798 1.00 87.31 106 LEU A C 1
ATOM 803 O O . LEU A 1 106 ? 12.967 2.145 -11.874 1.00 87.31 106 LEU A O 1
ATOM 807 N N . ASP A 1 107 ? 14.158 3.911 -12.604 1.00 85.75 107 ASP A N 1
ATOM 808 C CA . ASP A 1 107 ? 14.572 4.365 -11.270 1.00 85.75 107 ASP A CA 1
ATOM 809 C C . ASP A 1 107 ? 13.361 4.701 -10.389 1.00 85.75 107 ASP A C 1
ATOM 811 O O . ASP A 1 107 ? 13.255 4.217 -9.262 1.00 85.75 107 ASP A O 1
ATOM 815 N N . PHE A 1 108 ? 12.408 5.469 -10.926 1.00 90.25 108 PHE A N 1
ATOM 816 C CA . PHE A 1 108 ? 11.165 5.784 -10.226 1.00 90.25 108 PHE A CA 1
ATOM 817 C C . PHE A 1 108 ? 10.331 4.528 -9.949 1.00 90.25 108 PHE A C 1
ATOM 819 O O . PHE A 1 108 ? 9.920 4.305 -8.812 1.00 90.25 108 PHE A O 1
ATOM 826 N N . LEU A 1 109 ? 10.107 3.695 -10.972 1.00 92.00 109 LEU A N 1
ATOM 827 C CA . LEU A 1 109 ? 9.265 2.504 -10.876 1.00 92.00 109 LEU A CA 1
ATOM 828 C C . LEU A 1 109 ? 9.784 1.547 -9.799 1.00 92.00 109 LEU A C 1
ATOM 830 O O . LEU A 1 109 ? 9.023 1.122 -8.935 1.00 92.00 109 LEU A O 1
ATOM 834 N N . VAL A 1 110 ? 11.080 1.233 -9.824 1.00 89.31 110 VAL A N 1
ATOM 835 C CA . VAL A 1 110 ? 11.695 0.328 -8.849 1.00 89.31 110 VAL A CA 1
ATOM 836 C C . VAL A 1 110 ? 11.567 0.886 -7.436 1.00 89.31 110 VAL A C 1
ATOM 838 O O . VAL A 1 110 ? 11.127 0.160 -6.546 1.00 89.31 110 VAL A O 1
ATOM 841 N N . LYS A 1 111 ? 11.926 2.159 -7.221 1.00 88.94 111 LYS A N 1
ATOM 842 C CA . LYS A 1 111 ? 11.897 2.776 -5.887 1.00 88.94 111 LYS A CA 1
ATOM 843 C C . LYS A 1 111 ? 10.490 2.805 -5.307 1.00 88.94 111 LYS A C 1
ATOM 845 O O . LYS A 1 111 ? 10.301 2.428 -4.153 1.00 88.94 111 LYS A O 1
ATOM 850 N N . GLU A 1 112 ? 9.503 3.201 -6.103 1.00 91.75 112 GLU A N 1
ATOM 851 C CA . GLU A 1 112 ? 8.112 3.267 -5.653 1.00 91.75 112 GLU A CA 1
ATOM 852 C C . GLU A 1 112 ? 7.515 1.879 -5.404 1.00 91.75 112 GLU A C 1
ATOM 854 O O . GLU A 1 112 ? 6.832 1.685 -4.398 1.00 91.75 112 GLU A O 1
ATOM 859 N N . ILE A 1 113 ? 7.811 0.883 -6.251 1.00 92.31 113 ILE A N 1
ATOM 860 C CA . ILE A 1 113 ? 7.375 -0.501 -6.013 1.00 92.31 113 ILE A CA 1
ATOM 861 C C . ILE A 1 113 ? 8.007 -1.040 -4.725 1.00 92.31 113 ILE A C 1
ATOM 863 O O . ILE A 1 113 ? 7.293 -1.556 -3.865 1.00 92.31 113 ILE A O 1
ATOM 867 N N . GLN A 1 114 ? 9.324 -0.885 -4.545 1.00 89.00 114 GLN A N 1
ATOM 868 C CA . GLN A 1 114 ? 10.015 -1.309 -3.323 1.00 89.00 114 GLN A CA 1
ATOM 869 C C . GLN A 1 114 ? 9.421 -0.642 -2.080 1.00 89.00 114 GLN A C 1
ATOM 871 O O . GLN A 1 114 ? 9.152 -1.316 -1.084 1.00 89.00 114 GLN A O 1
ATOM 876 N N . PHE A 1 115 ? 9.183 0.669 -2.139 1.00 87.94 115 PHE A N 1
ATOM 877 C CA . PHE A 1 115 ? 8.603 1.415 -1.030 1.00 87.94 115 PHE A CA 1
ATOM 878 C C . PHE A 1 115 ? 7.167 0.971 -0.723 1.00 87.94 115 PHE A C 1
ATOM 880 O O . PHE A 1 115 ? 6.805 0.822 0.448 1.00 87.94 115 PHE A O 1
ATOM 887 N N . ARG A 1 116 ? 6.353 0.694 -1.750 1.00 90.69 116 ARG A N 1
ATOM 888 C CA . ARG A 1 116 ? 4.985 0.195 -1.564 1.00 90.69 116 ARG A CA 1
ATOM 889 C C . ARG A 1 116 ? 4.969 -1.198 -0.942 1.00 90.69 116 ARG A C 1
ATOM 891 O O . ARG A 1 116 ? 4.220 -1.406 0.010 1.00 90.69 116 ARG A O 1
ATOM 898 N N . ILE A 1 117 ? 5.809 -2.115 -1.423 1.00 89.88 117 ILE A N 1
ATOM 899 C CA . ILE A 1 117 ? 5.964 -3.456 -0.840 1.00 89.88 117 ILE A CA 1
ATOM 900 C C . ILE A 1 117 ? 6.401 -3.350 0.621 1.00 89.88 117 ILE A C 1
ATOM 902 O O . ILE A 1 117 ? 5.838 -4.005 1.496 1.00 89.88 117 ILE A O 1
ATOM 906 N N . TYR A 1 118 ? 7.377 -2.489 0.906 1.00 86.88 118 TYR A N 1
ATOM 907 C CA . TYR A 1 118 ? 7.832 -2.246 2.268 1.00 86.88 118 TYR A CA 1
ATOM 908 C C . TYR A 1 118 ? 6.683 -1.768 3.164 1.00 86.88 118 TYR A C 1
ATOM 910 O O . TYR A 1 118 ? 6.441 -2.354 4.217 1.00 86.88 118 TYR A O 1
ATOM 918 N N . CYS A 1 119 ? 5.905 -0.774 2.723 1.00 87.25 119 CYS A N 1
ATOM 919 C CA . CYS A 1 119 ? 4.732 -0.310 3.463 1.00 87.25 119 CYS A CA 1
ATOM 920 C C . CYS A 1 119 ? 3.712 -1.433 3.688 1.00 87.25 119 CYS A C 1
ATOM 922 O O . CYS A 1 119 ? 3.242 -1.598 4.812 1.00 87.25 119 CYS A O 1
ATOM 924 N N . HIS A 1 120 ? 3.397 -2.217 2.655 1.00 90.12 120 HIS A N 1
ATOM 925 C CA . HIS A 1 120 ? 2.485 -3.358 2.745 1.00 90.12 120 HIS A CA 1
ATOM 926 C C . HIS A 1 120 ? 2.920 -4.355 3.827 1.00 90.12 120 HIS A C 1
ATOM 928 O O . HIS A 1 120 ? 2.151 -4.669 4.736 1.00 90.12 120 HIS A O 1
ATOM 934 N N . ASN A 1 121 ? 4.184 -4.773 3.795 1.00 87.88 121 ASN A N 1
ATOM 935 C CA . ASN A 1 121 ? 4.743 -5.721 4.754 1.00 87.88 121 ASN A CA 1
ATOM 936 C C . ASN A 1 121 ? 4.680 -5.202 6.193 1.00 87.88 121 ASN A C 1
ATOM 938 O O . ASN A 1 121 ? 4.346 -5.946 7.116 1.00 87.88 121 ASN A O 1
ATOM 942 N N . ILE A 1 122 ? 4.945 -3.911 6.394 1.00 85.38 122 ILE A N 1
ATOM 943 C CA . ILE A 1 122 ? 4.840 -3.314 7.724 1.00 85.38 122 ILE A CA 1
ATOM 944 C C . ILE A 1 122 ? 3.392 -3.287 8.201 1.00 85.38 122 ILE A C 1
ATOM 946 O O . ILE A 1 122 ? 3.139 -3.577 9.367 1.00 85.38 122 ILE A O 1
ATOM 950 N N . ARG A 1 123 ? 2.432 -2.951 7.331 1.00 88.44 123 ARG A N 1
ATOM 951 C CA . ARG A 1 123 ? 1.007 -2.960 7.698 1.00 88.44 123 ARG A CA 1
ATOM 952 C C . ARG A 1 123 ? 0.590 -4.326 8.202 1.00 88.44 123 ARG A C 1
ATOM 954 O O . ARG A 1 123 ? -0.027 -4.407 9.258 1.00 88.44 123 ARG A O 1
ATOM 961 N N . LEU A 1 124 ? 0.957 -5.381 7.477 1.00 88.00 124 LEU A N 1
ATOM 962 C CA . LEU A 1 124 ? 0.667 -6.751 7.887 1.00 88.00 124 LEU A CA 1
ATOM 963 C C . LEU A 1 124 ? 1.291 -7.069 9.250 1.00 88.00 124 LEU A C 1
ATOM 965 O O . LEU A 1 124 ? 0.596 -7.582 10.123 1.00 88.00 124 LEU A O 1
ATOM 969 N N . ALA A 1 125 ? 2.550 -6.683 9.473 1.00 85.00 125 ALA A N 1
ATOM 970 C CA . ALA A 1 125 ? 3.223 -6.888 10.754 1.00 85.00 125 ALA A CA 1
ATOM 971 C C . ALA A 1 125 ? 2.561 -6.118 11.916 1.00 85.00 125 ALA A C 1
ATOM 973 O O . ALA A 1 125 ? 2.412 -6.669 13.008 1.00 85.00 125 ALA A O 1
ATOM 974 N N . VAL A 1 126 ? 2.135 -4.866 11.695 1.00 85.50 126 VAL A N 1
ATOM 975 C CA . VAL A 1 126 ? 1.379 -4.073 12.685 1.00 85.50 126 VAL A CA 1
ATOM 976 C C . VAL A 1 126 ? 0.067 -4.766 13.021 1.00 85.50 126 VAL A C 1
ATOM 978 O O . VAL A 1 126 ? -0.208 -5.008 14.189 1.00 85.50 126 VAL A O 1
ATOM 981 N N . LEU A 1 127 ? -0.711 -5.148 12.009 1.00 88.12 127 LEU A N 1
ATOM 982 C CA . LEU A 1 127 ? -2.015 -5.784 12.198 1.00 88.12 127 LEU A CA 1
ATOM 983 C C . LEU A 1 127 ? -1.905 -7.127 12.923 1.00 88.12 127 LEU A C 1
ATOM 985 O O . LEU A 1 127 ? -2.715 -7.419 13.800 1.00 88.12 127 LEU A O 1
ATOM 989 N N . GLU A 1 128 ? -0.901 -7.937 12.584 1.00 86.25 128 GLU A N 1
ATOM 990 C CA . GLU A 1 128 ? -0.654 -9.214 13.253 1.00 86.25 128 GLU A CA 1
ATOM 991 C C . GLU A 1 128 ? -0.256 -9.010 14.721 1.00 86.25 128 GLU A C 1
ATOM 993 O O . GLU A 1 128 ? -0.686 -9.760 15.598 1.00 86.25 128 GLU A O 1
ATOM 998 N N . CYS A 1 129 ? 0.556 -7.992 15.007 1.00 82.94 129 CYS A N 1
ATOM 999 C CA . CYS A 1 129 ? 0.957 -7.662 16.368 1.00 82.94 129 CYS A CA 1
ATOM 1000 C C . CYS A 1 129 ? -0.229 -7.132 17.191 1.00 82.94 129 CYS A C 1
ATOM 1002 O O . CYS A 1 129 ? -0.491 -7.629 18.288 1.00 82.94 129 CYS A O 1
ATOM 1004 N N . ASP A 1 130 ? -1.004 -6.205 16.629 1.00 84.88 130 ASP A N 1
ATOM 1005 C CA . ASP A 1 130 ? -2.184 -5.615 17.260 1.00 84.88 130 ASP A CA 1
ATOM 1006 C C . ASP A 1 130 ? -3.261 -6.674 17.546 1.00 84.88 130 ASP A C 1
ATOM 1008 O O . ASP A 1 130 ? -3.864 -6.678 18.621 1.00 84.88 130 ASP A O 1
ATOM 1012 N N . ALA A 1 131 ? -3.450 -7.638 16.640 1.00 85.94 131 ALA A N 1
ATOM 1013 C CA . ALA A 1 131 ? -4.366 -8.763 16.830 1.00 85.94 131 ALA A CA 1
ATOM 1014 C C . ALA A 1 131 ? -3.974 -9.690 17.997 1.00 85.94 131 ALA A C 1
ATOM 1016 O O . ALA A 1 131 ? -4.843 -10.352 18.561 1.00 85.94 131 ALA A O 1
ATOM 1017 N N . LYS A 1 132 ? -2.688 -9.757 18.377 1.00 85.50 132 LYS A N 1
ATOM 1018 C CA . LYS A 1 132 ? -2.218 -10.592 19.503 1.00 85.50 132 LYS A CA 1
ATOM 1019 C C . LYS A 1 132 ? -2.522 -9.970 20.864 1.00 85.50 132 LYS A C 1
ATOM 1021 O O . LYS A 1 132 ? -2.665 -10.702 21.841 1.00 85.50 132 LYS A O 1
ATOM 1026 N N . VAL A 1 133 ? -2.583 -8.641 20.939 1.00 83.62 133 VAL A N 1
ATOM 1027 C CA . VAL A 1 133 ? -2.786 -7.900 22.197 1.00 83.62 133 VAL A CA 1
ATOM 1028 C C . VAL A 1 133 ? -4.209 -7.367 22.355 1.00 83.62 133 VAL A C 1
ATOM 1030 O O . VAL A 1 133 ? -4.656 -7.133 23.478 1.00 83.62 133 VAL A O 1
ATOM 1033 N N . SER A 1 134 ? -4.934 -7.190 21.251 1.00 83.81 134 SER A N 1
ATOM 1034 C CA . SER A 1 134 ? -6.302 -6.683 21.246 1.00 83.81 134 SER A CA 1
ATOM 1035 C C . SER A 1 134 ? -7.342 -7.800 21.358 1.00 83.81 134 SER A C 1
ATOM 1037 O O . SER A 1 134 ? -7.125 -8.936 20.947 1.00 83.81 134 SER A O 1
ATOM 1039 N N . ARG A 1 135 ? -8.532 -7.457 21.864 1.00 84.94 135 ARG A N 1
ATOM 1040 C CA . ARG A 1 135 ? -9.737 -8.304 21.751 1.00 84.94 135 ARG A CA 1
ATOM 1041 C C . ARG A 1 135 ? -10.431 -8.157 20.392 1.00 84.94 135 ARG A C 1
ATOM 1043 O O . ARG A 1 135 ? -11.417 -8.845 20.136 1.00 84.94 135 ARG A O 1
ATOM 1050 N N . ASN A 1 136 ? -9.950 -7.235 19.563 1.00 87.88 136 ASN A N 1
ATOM 1051 C CA . ASN A 1 136 ? -10.504 -6.914 18.258 1.00 87.88 136 ASN A CA 1
ATOM 1052 C C . ASN A 1 136 ? -9.805 -7.737 17.171 1.00 87.88 136 ASN A C 1
ATOM 1054 O O . ASN A 1 136 ? -8.619 -8.041 17.281 1.00 87.88 136 ASN A O 1
ATOM 1058 N N . SER A 1 137 ? -10.525 -8.066 16.097 1.00 89.31 137 SER A N 1
ATOM 1059 C CA . SER A 1 137 ? -9.924 -8.701 14.917 1.00 89.31 137 SER A CA 1
ATOM 1060 C C . SER A 1 137 ? -9.790 -7.705 13.775 1.00 89.31 137 SER A C 1
ATOM 1062 O O . SER A 1 137 ? -10.709 -6.917 13.538 1.00 89.31 137 SER A O 1
ATOM 1064 N N . PHE A 1 138 ? -8.697 -7.795 13.025 1.00 92.62 138 PHE A N 1
ATOM 1065 C CA . PHE A 1 138 ? -8.379 -6.868 11.947 1.00 92.62 138 PHE A CA 1
ATOM 1066 C C . PHE A 1 138 ? -8.349 -7.591 10.599 1.00 92.62 138 PHE A C 1
ATOM 1068 O O . PHE A 1 138 ? -7.796 -8.682 10.479 1.00 92.62 138 PHE A O 1
ATOM 1075 N N . GLN A 1 139 ? -8.933 -6.972 9.579 1.00 92.38 139 GLN A N 1
ATOM 1076 C CA . GLN A 1 139 ? -8.839 -7.398 8.185 1.00 92.38 139 GLN A CA 1
ATOM 1077 C C . GLN A 1 139 ? -8.371 -6.221 7.344 1.00 92.38 139 GLN A C 1
ATOM 1079 O O . GLN A 1 139 ? -8.806 -5.092 7.564 1.00 92.38 139 GLN A O 1
ATOM 1084 N N . TYR A 1 140 ? -7.505 -6.475 6.371 1.00 92.69 140 TYR A N 1
ATOM 1085 C CA . TYR A 1 140 ? -6.909 -5.424 5.564 1.00 92.69 140 TYR A CA 1
ATOM 1086 C C . TYR A 1 140 ? -7.117 -5.672 4.074 1.00 92.69 140 TYR A C 1
ATOM 1088 O O . TYR A 1 140 ? -6.860 -6.767 3.580 1.00 92.69 140 TYR A O 1
ATOM 1096 N N . SER A 1 141 ? -7.580 -4.635 3.375 1.00 91.50 141 SER A N 1
ATOM 1097 C CA . SER A 1 141 ? -7.660 -4.590 1.916 1.00 91.50 141 SER A CA 1
ATOM 1098 C C . SER A 1 141 ? -6.637 -3.584 1.395 1.00 91.50 141 SER A C 1
ATOM 1100 O O . SER A 1 141 ? -6.807 -2.375 1.574 1.00 91.50 141 SER A O 1
ATOM 1102 N N . GLU A 1 142 ? -5.584 -4.077 0.733 1.00 88.38 142 GLU A N 1
ATOM 1103 C CA . GLU A 1 142 ? -4.573 -3.223 0.090 1.00 88.38 142 GLU A CA 1
ATOM 1104 C C . GLU A 1 142 ? -5.182 -2.407 -1.057 1.00 88.38 142 GLU A C 1
ATOM 1106 O O . GLU A 1 142 ? -4.877 -1.227 -1.206 1.00 88.38 142 GLU A O 1
ATOM 1111 N N . ARG A 1 143 ? -6.104 -3.005 -1.822 1.00 87.19 143 ARG A N 1
ATOM 1112 C CA . ARG A 1 143 ? -6.775 -2.341 -2.946 1.00 87.19 143 ARG A CA 1
ATOM 1113 C C . ARG A 1 143 ? -7.611 -1.147 -2.495 1.00 87.19 143 ARG A C 1
ATOM 1115 O O . ARG A 1 143 ? -7.549 -0.091 -3.115 1.00 87.19 143 ARG A O 1
ATOM 1122 N N . ASP A 1 144 ? -8.381 -1.317 -1.424 1.00 90.38 144 ASP A N 1
ATOM 1123 C CA . ASP A 1 144 ? -9.272 -0.263 -0.930 1.00 90.38 144 ASP A CA 1
ATOM 1124 C C . ASP A 1 144 ? -8.561 0.692 0.035 1.00 90.38 144 ASP A C 1
ATOM 1126 O O . ASP A 1 144 ? -9.105 1.744 0.373 1.00 90.38 144 ASP A O 1
ATOM 1130 N N . GLN A 1 145 ? -7.353 0.331 0.487 1.00 91.56 145 GLN A N 1
ATOM 1131 C CA . GLN A 1 145 ? -6.627 1.011 1.560 1.00 91.56 145 GLN A CA 1
ATOM 1132 C C . GLN A 1 145 ? -7.513 1.181 2.804 1.00 91.56 145 GLN A C 1
ATOM 1134 O O . GLN A 1 145 ? -7.610 2.261 3.401 1.00 91.56 145 GLN A O 1
ATOM 1139 N N . VAL A 1 146 ? -8.193 0.095 3.182 1.00 94.94 146 VAL A N 1
ATOM 1140 C CA . VAL A 1 146 ? -9.112 0.057 4.324 1.00 94.94 146 VAL A CA 1
ATOM 1141 C C . VAL A 1 146 ? -8.743 -1.081 5.264 1.00 94.94 146 VAL A C 1
ATOM 1143 O O . VAL A 1 146 ? -8.585 -2.231 4.852 1.00 94.94 146 VAL A O 1
ATOM 1146 N N . ILE A 1 147 ? -8.663 -0.750 6.551 1.00 95.25 147 ILE A N 1
ATOM 1147 C CA . ILE A 1 147 ? -8.655 -1.719 7.643 1.00 95.25 147 ILE A CA 1
ATOM 1148 C C . ILE A 1 147 ? -10.091 -1.854 8.150 1.00 95.25 147 ILE A C 1
ATOM 1150 O O . ILE A 1 147 ? -10.712 -0.877 8.571 1.00 95.25 147 ILE A O 1
ATOM 1154 N N . THR A 1 148 ? -10.615 -3.073 8.122 1.00 94.94 148 THR A N 1
ATOM 1155 C CA . THR A 1 148 ? -11.867 -3.435 8.783 1.00 94.94 148 THR A CA 1
ATOM 1156 C C . THR A 1 148 ? -11.542 -3.985 10.163 1.00 94.94 148 THR A C 1
ATOM 1158 O O . THR A 1 148 ? -10.829 -4.979 10.291 1.00 94.94 148 THR A O 1
ATOM 1161 N N . VAL A 1 149 ? -12.064 -3.337 11.198 1.00 94.31 149 VAL A N 1
ATOM 1162 C CA . VAL A 1 149 ? -11.897 -3.748 12.592 1.00 94.31 149 VAL A CA 1
ATOM 1163 C C . VAL A 1 149 ? -13.219 -4.295 13.095 1.00 94.31 149 VAL A C 1
ATOM 1165 O O . VAL A 1 149 ? -14.241 -3.611 13.050 1.00 94.31 149 VAL A O 1
ATOM 1168 N N . HIS A 1 150 ? -13.210 -5.534 13.575 1.00 92.19 150 HIS A N 1
ATOM 1169 C CA . HIS A 1 150 ? -14.332 -6.079 14.329 1.00 92.19 150 HIS A CA 1
ATOM 1170 C C . HIS A 1 150 ? -14.074 -5.789 15.799 1.00 92.19 150 HIS A C 1
ATOM 1172 O O . HIS A 1 150 ? -13.237 -6.431 16.437 1.00 92.19 150 HIS A O 1
ATOM 1178 N 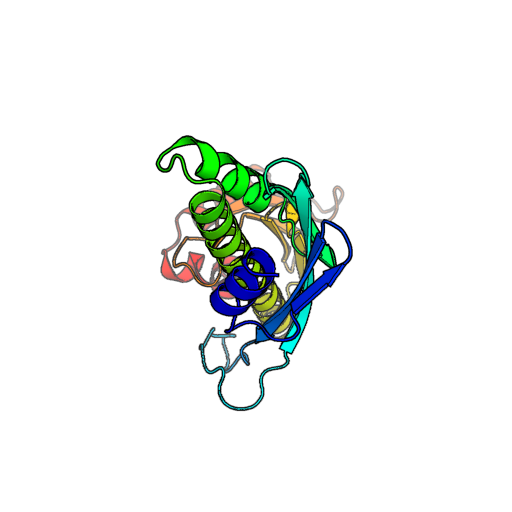N . VAL A 1 151 ? -14.766 -4.773 16.297 1.00 87.81 151 VAL A N 1
ATOM 1179 C CA . VAL A 1 151 ? -14.639 -4.297 17.666 1.00 87.81 151 VAL A CA 1
ATOM 1180 C C . VAL A 1 151 ? -15.448 -5.206 18.587 1.00 87.81 151 VAL A C 1
ATOM 1182 O O . VAL A 1 151 ? -16.577 -5.605 18.268 1.00 87.81 151 VAL A O 1
ATOM 1185 N N . PHE A 1 152 ? -14.873 -5.526 19.745 1.00 78.75 152 PHE A N 1
ATOM 1186 C CA . PHE A 1 152 ? -15.576 -6.231 20.810 1.00 78.75 152 PHE A CA 1
ATOM 1187 C C . PHE A 1 152 ? -16.876 -5.490 21.168 1.00 78.75 152 PHE A C 1
ATOM 1189 O O . PHE A 1 152 ? -16.863 -4.291 21.428 1.00 78.75 152 PHE A O 1
ATOM 1196 N N . GLY A 1 153 ? -18.008 -6.198 21.168 1.00 77.31 153 GLY A N 1
ATOM 1197 C CA . GLY A 1 153 ? -19.337 -5.584 21.312 1.00 77.31 153 GLY A CA 1
ATOM 1198 C C . GLY A 1 153 ? -20.161 -5.526 20.022 1.00 77.31 153 GLY A C 1
ATOM 1199 O O . GLY A 1 153 ? -21.237 -4.940 20.021 1.00 77.31 153 GLY A O 1
ATOM 1200 N N . GLY A 1 154 ? -19.699 -6.165 18.941 1.00 84.56 154 GLY A N 1
ATOM 1201 C CA . GLY A 1 154 ? -20.522 -6.406 17.753 1.00 84.56 154 GLY A CA 1
ATOM 1202 C C . GLY A 1 154 ? -20.587 -5.218 16.798 1.00 84.56 154 GLY A C 1
ATOM 1203 O O . GLY A 1 154 ? -21.620 -4.996 16.174 1.00 84.56 154 GLY A O 1
ATOM 1204 N N . ILE A 1 155 ? -19.495 -4.463 16.666 1.00 88.50 155 ILE A N 1
ATOM 1205 C CA . ILE A 1 155 ? -19.391 -3.335 15.734 1.00 88.50 155 ILE A CA 1
ATOM 1206 C C . ILE A 1 155 ? -18.288 -3.617 14.713 1.00 88.50 155 ILE A C 1
ATOM 1208 O O . ILE A 1 155 ? -17.193 -4.058 15.055 1.00 88.50 155 ILE A O 1
ATOM 1212 N N . LYS A 1 156 ? -18.569 -3.322 13.447 1.00 91.94 156 LYS A N 1
ATOM 1213 C CA . LYS A 1 156 ? -17.597 -3.240 12.358 1.00 91.94 156 LYS A CA 1
ATOM 1214 C C . LYS A 1 156 ? -17.225 -1.783 12.116 1.00 91.94 156 LYS A C 1
ATOM 1216 O O . LYS A 1 156 ? -18.086 -0.973 11.776 1.00 91.94 156 LYS A O 1
ATOM 1221 N N . ALA A 1 157 ? -15.948 -1.458 12.260 1.00 93.19 157 ALA A N 1
ATOM 1222 C CA . ALA A 1 157 ? -15.384 -0.154 11.941 1.00 93.19 157 ALA A CA 1
ATOM 1223 C C . ALA A 1 157 ? -14.526 -0.246 10.674 1.00 93.19 157 ALA A C 1
ATOM 1225 O O . ALA A 1 157 ? -13.751 -1.184 10.506 1.00 93.19 157 ALA A O 1
ATOM 1226 N N . PHE A 1 158 ? -14.658 0.736 9.789 1.00 95.00 158 PHE A N 1
ATOM 1227 C CA . PHE A 1 158 ? -13.912 0.829 8.538 1.00 95.00 158 PHE A CA 1
ATOM 1228 C C . PHE A 1 158 ? -12.983 2.034 8.617 1.00 95.00 158 PHE A C 1
ATOM 1230 O O . PHE A 1 158 ? -13.442 3.177 8.663 1.00 95.00 158 PHE A O 1
ATOM 1237 N N . ILE A 1 159 ? -11.680 1.786 8.641 1.00 95.44 159 ILE A N 1
ATOM 1238 C CA . ILE A 1 159 ? -10.648 2.811 8.779 1.00 95.44 159 ILE A CA 1
ATOM 1239 C C . ILE A 1 159 ? -9.934 2.952 7.448 1.00 95.44 159 ILE A C 1
ATOM 1241 O O . ILE A 1 159 ? -9.333 1.998 6.961 1.00 95.44 159 ILE A O 1
ATOM 1245 N N . LYS A 1 160 ? -9.961 4.154 6.878 1.00 94.75 160 LYS A N 1
ATOM 1246 C CA . LYS A 1 160 ? -9.134 4.493 5.726 1.00 94.75 160 LYS A CA 1
ATOM 1247 C C . LYS A 1 160 ? -7.710 4.763 6.191 1.00 94.75 160 LYS A C 1
ATOM 1249 O O . LYS A 1 160 ? -7.498 5.592 7.083 1.00 94.75 160 LYS A O 1
ATOM 1254 N N . ILE A 1 161 ? -6.752 4.100 5.553 1.00 92.38 161 ILE A N 1
ATOM 1255 C CA . ILE A 1 161 ? -5.333 4.314 5.815 1.00 92.38 161 ILE A CA 1
ATOM 1256 C C . ILE A 1 161 ? -4.713 5.246 4.766 1.00 92.38 161 ILE A C 1
ATOM 1258 O O . ILE A 1 161 ? -5.062 5.179 3.587 1.00 92.38 161 ILE A O 1
ATOM 1262 N N . PRO A 1 162 ? -3.790 6.131 5.166 1.00 88.06 162 PRO A N 1
ATOM 1263 C CA . PRO A 1 162 ? -2.920 6.832 4.228 1.00 88.06 162 PRO A CA 1
ATOM 1264 C C . PRO A 1 162 ? -2.018 5.858 3.453 1.00 88.06 162 PRO A C 1
ATOM 1266 O O . PRO A 1 162 ? -1.512 4.892 4.022 1.00 88.06 162 PRO A O 1
ATOM 1269 N N . GLN A 1 163 ? -1.722 6.167 2.186 1.00 83.12 163 GLN A N 1
ATOM 1270 C CA . GLN A 1 163 ? -0.869 5.348 1.306 1.00 83.12 163 GLN A CA 1
ATOM 1271 C C . GLN A 1 163 ? 0.535 5.071 1.865 1.00 83.12 163 GLN A C 1
ATOM 1273 O O . GLN A 1 163 ? 1.143 4.071 1.497 1.00 83.12 163 GLN A O 1
ATOM 1278 N N . ASN A 1 164 ? 1.036 5.916 2.766 1.00 83.56 164 ASN A N 1
ATOM 1279 C CA . ASN A 1 164 ? 2.363 5.774 3.368 1.00 83.56 164 ASN A CA 1
ATOM 1280 C C . ASN A 1 164 ? 2.290 5.364 4.846 1.00 83.56 164 ASN A C 1
ATOM 1282 O O . ASN A 1 164 ? 3.314 5.298 5.520 1.00 83.56 164 ASN A O 1
ATOM 1286 N N . TRP A 1 165 ? 1.094 5.097 5.383 1.00 86.56 165 TRP A N 1
ATOM 1287 C CA . TRP A 1 165 ? 0.954 4.534 6.725 1.00 86.56 165 TRP A CA 1
ATOM 1288 C C . TRP A 1 165 ? 1.498 3.098 6.732 1.00 86.56 165 TRP A C 1
ATOM 1290 O O . TRP A 1 165 ? 1.245 2.373 5.765 1.00 86.56 165 TRP A O 1
ATOM 1300 N N . PRO A 1 166 ? 2.218 2.660 7.777 1.00 78.62 166 PRO A N 1
ATOM 1301 C CA . PRO A 1 166 ? 2.487 3.363 9.040 1.00 78.62 166 PRO A CA 1
ATOM 1302 C C . PRO A 1 166 ? 3.790 4.178 9.070 1.00 78.62 166 PRO A C 1
ATOM 1304 O O . PRO A 1 166 ? 4.164 4.689 10.119 1.00 78.62 166 PRO A O 1
ATOM 1307 N N . VAL A 1 167 ? 4.492 4.319 7.943 1.00 81.00 167 VAL A N 1
ATOM 1308 C CA . VAL A 1 167 ? 5.776 5.040 7.864 1.00 81.00 167 VAL A CA 1
ATOM 1309 C C . VAL A 1 167 ? 5.585 6.560 7.973 1.00 81.00 167 VAL A C 1
ATOM 1311 O O . VAL A 1 167 ? 6.421 7.263 8.535 1.00 81.00 167 VAL A O 1
ATOM 1314 N N . SER A 1 168 ? 4.476 7.086 7.451 1.00 80.25 168 SER A N 1
ATOM 1315 C CA . SER A 1 168 ? 4.115 8.501 7.570 1.00 80.25 168 SER A CA 1
ATOM 1316 C C . SER A 1 168 ? 3.380 8.812 8.873 1.00 80.25 168 SER A C 1
ATOM 1318 O O . SER A 1 168 ? 2.551 8.027 9.324 1.00 80.25 168 SER A O 1
ATOM 1320 N N . THR A 1 169 ? 3.537 10.038 9.370 1.00 80.31 169 THR A N 1
ATOM 1321 C CA . THR A 1 169 ? 2.782 10.604 10.505 1.00 80.31 169 THR A CA 1
ATOM 1322 C C . THR A 1 169 ? 1.341 11.006 10.153 1.00 80.31 169 THR A C 1
ATOM 1324 O O . THR A 1 169 ? 0.672 11.703 10.922 1.00 80.31 169 THR A O 1
ATOM 1327 N N . SER A 1 170 ? 0.839 10.599 8.986 1.00 86.88 170 SER A N 1
ATOM 1328 C CA . SER A 1 170 ? -0.524 10.895 8.556 1.00 86.88 170 SER A CA 1
ATOM 1329 C C . SER A 1 170 ? -1.552 10.172 9.441 1.00 86.88 170 SER A C 1
ATOM 1331 O O . SER A 1 170 ? -1.387 8.983 9.716 1.00 86.88 170 SER A O 1
ATOM 1333 N N . PRO A 1 171 ? -2.619 10.862 9.880 1.00 90.31 171 PRO A N 1
ATOM 1334 C CA . PRO A 1 171 ? -3.620 10.271 10.758 1.00 90.31 171 PRO A CA 1
ATOM 1335 C C . PRO A 1 171 ? -4.478 9.233 10.033 1.00 90.31 171 PRO A C 1
ATOM 1337 O O . PRO A 1 171 ? -4.887 9.432 8.886 1.00 90.31 171 PRO A O 1
ATOM 1340 N N . LEU A 1 172 ? -4.825 8.173 10.755 1.00 92.88 172 LEU A N 1
ATOM 1341 C CA . LEU A 1 172 ? -5.918 7.270 10.434 1.00 92.88 172 LEU A CA 1
ATOM 1342 C C . LEU A 1 172 ? -7.248 8.025 10.469 1.00 92.88 172 LEU A C 1
ATOM 1344 O O . LEU A 1 172 ? -7.443 8.961 11.254 1.00 92.88 172 LEU A O 1
ATOM 1348 N N . LYS A 1 173 ? -8.173 7.611 9.600 1.00 94.31 173 LYS A N 1
ATOM 1349 C CA . LYS A 1 173 ? -9.508 8.198 9.518 1.00 94.31 173 LYS A CA 1
ATOM 1350 C C . LYS A 1 173 ? -10.564 7.110 9.50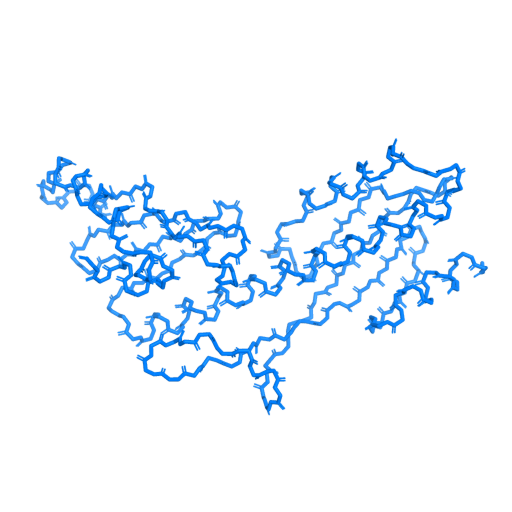5 1.00 94.31 173 LYS A C 1
ATOM 1352 O O . LYS A 1 173 ? -10.597 6.269 8.610 1.00 94.31 173 LYS A O 1
ATOM 1357 N N . LEU A 1 174 ? -11.478 7.177 10.457 1.00 94.75 174 LEU A N 1
ATOM 1358 C CA . LEU A 1 174 ? -12.651 6.324 10.493 1.00 94.75 174 LEU A CA 1
ATOM 1359 C C . LEU A 1 174 ? -13.664 6.821 9.455 1.00 94.75 174 LEU A C 1
ATOM 1361 O O . LEU A 1 174 ? -14.105 7.971 9.512 1.00 94.75 174 LEU A O 1
ATOM 1365 N N . ILE A 1 175 ? -14.001 5.974 8.482 1.00 94.56 175 ILE A N 1
ATOM 1366 C CA . ILE A 1 175 ? -14.898 6.325 7.369 1.00 94.56 175 ILE A CA 1
ATOM 1367 C C . ILE A 1 175 ? -16.313 5.781 7.548 1.00 94.56 175 ILE A C 1
ATOM 1369 O O . ILE A 1 175 ? -17.248 6.347 6.989 1.00 94.56 175 ILE A O 1
ATOM 1373 N N . SER A 1 176 ? -16.493 4.708 8.319 1.00 91.88 176 SER A N 1
ATOM 1374 C CA . SER A 1 176 ? -17.813 4.154 8.622 1.00 91.88 176 SER A CA 1
ATOM 1375 C C . SER A 1 176 ? -17.760 3.259 9.859 1.00 91.88 176 SER A C 1
ATOM 1377 O O . SER A 1 176 ? -16.742 2.619 10.121 1.00 91.88 176 SER A O 1
ATOM 1379 N N . MET A 1 177 ? -18.871 3.184 10.589 1.00 90.81 177 MET A N 1
ATOM 1380 C CA . MET A 1 177 ? -19.129 2.183 11.621 1.00 90.81 177 MET A CA 1
ATOM 1381 C C . MET A 1 177 ? -20.512 1.586 11.397 1.00 90.81 177 MET A C 1
ATOM 1383 O O . MET A 1 177 ? -21.453 2.310 11.068 1.00 90.81 177 MET A O 1
ATOM 1387 N N . LYS A 1 178 ? -20.637 0.272 11.569 1.00 89.44 178 LYS A N 1
ATOM 1388 C CA . LYS A 1 178 ? -21.897 -0.456 11.409 1.00 89.44 178 LYS A CA 1
ATOM 1389 C C . LYS A 1 178 ? -21.998 -1.571 12.449 1.00 89.44 178 LYS A C 1
ATOM 1391 O O . LYS A 1 178 ? -20.965 -2.144 12.793 1.00 89.44 178 LYS A O 1
ATOM 1396 N N . PRO A 1 179 ? -23.200 -1.920 12.927 1.00 86.56 179 PRO A N 1
ATOM 1397 C CA . PRO A 1 179 ? -23.402 -3.158 13.671 1.00 86.56 179 PRO A CA 1
ATOM 1398 C C . PRO A 1 179 ? -22.919 -4.369 12.859 1.00 86.56 179 PRO A C 1
ATOM 1400 O O . PRO A 1 179 ? -22.977 -4.376 11.628 1.00 86.56 179 PRO A O 1
ATOM 1403 N N . LEU A 1 180 ? -22.394 -5.378 13.548 1.00 79.94 180 LEU A N 1
ATOM 1404 C CA . LEU A 1 180 ? -21.923 -6.624 12.945 1.00 79.94 180 LEU A CA 1
ATOM 1405 C C . LEU A 1 180 ? -23.089 -7.469 12.418 1.00 79.94 180 LEU A C 1
ATOM 1407 O O . LEU A 1 180 ? -22.943 -8.112 11.378 1.00 79.94 180 LEU A O 1
ATOM 1411 N N . ASP A 1 181 ? -24.204 -7.447 13.144 1.00 78.19 181 ASP A N 1
ATOM 1412 C CA . ASP A 1 181 ? -25.458 -8.123 12.835 1.00 78.19 181 ASP A CA 1
ATOM 1413 C C . ASP A 1 181 ? -26.552 -7.059 12.678 1.00 78.19 181 ASP A C 1
ATOM 1415 O O . ASP A 1 181 ? -26.704 -6.194 13.541 1.00 78.19 181 ASP A O 1
ATOM 1419 N N . GLU A 1 182 ? -27.301 -7.110 11.577 1.00 63.81 182 GLU A N 1
ATOM 1420 C CA . GLU A 1 182 ? -28.419 -6.195 11.311 1.00 63.81 182 GLU A CA 1
ATOM 1421 C C . GLU A 1 182 ? -29.584 -6.401 12.297 1.00 63.81 182 GLU A C 1
ATOM 1423 O O . GLU A 1 182 ? -30.452 -5.539 12.411 1.00 63.81 182 GLU A O 1
ATOM 1428 N N . SER A 1 183 ? -29.588 -7.520 13.034 1.00 59.44 183 SER A N 1
ATOM 1429 C CA . SER A 1 183 ? -30.569 -7.849 14.073 1.00 59.44 183 SER A CA 1
ATOM 1430 C C . SER A 1 183 ? -30.097 -7.564 15.508 1.00 59.44 183 SER A C 1
ATOM 1432 O O . SER A 1 183 ? -30.895 -7.661 16.445 1.00 59.44 183 SER A O 1
ATOM 1434 N N . ALA A 1 184 ? -28.824 -7.191 15.706 1.00 54.69 184 ALA A N 1
ATOM 1435 C CA . ALA A 1 184 ? -28.316 -6.781 17.013 1.00 54.69 184 ALA A CA 1
ATOM 1436 C C . ALA A 1 184 ? -28.945 -5.434 17.394 1.00 54.69 184 ALA A C 1
ATOM 1438 O O . ALA A 1 184 ? -28.769 -4.447 16.684 1.00 54.69 184 ALA A O 1
ATOM 1439 N N . GLY A 1 185 ? -29.704 -5.432 18.497 1.00 57.09 185 GLY A N 1
ATOM 1440 C CA . GLY A 1 185 ? -30.586 -4.344 18.928 1.00 57.09 185 GLY A CA 1
ATOM 1441 C C . GLY A 1 185 ? -30.044 -2.933 18.692 1.00 57.09 185 GLY A C 1
ATOM 1442 O O . GLY A 1 185 ? -28.871 -2.673 18.939 1.00 57.09 185 GLY A O 1
ATOM 1443 N N . ASP A 1 186 ? -30.942 -2.057 18.226 1.00 64.50 186 ASP A N 1
ATOM 1444 C CA . ASP A 1 186 ? -30.721 -0.697 17.714 1.00 64.50 186 ASP A CA 1
ATOM 1445 C C . ASP A 1 186 ? -29.559 0.063 18.376 1.00 64.50 186 ASP A C 1
ATOM 1447 O O . ASP A 1 186 ? -29.741 0.914 19.254 1.00 64.50 186 ASP A O 1
ATOM 1451 N N . ILE A 1 187 ? -28.333 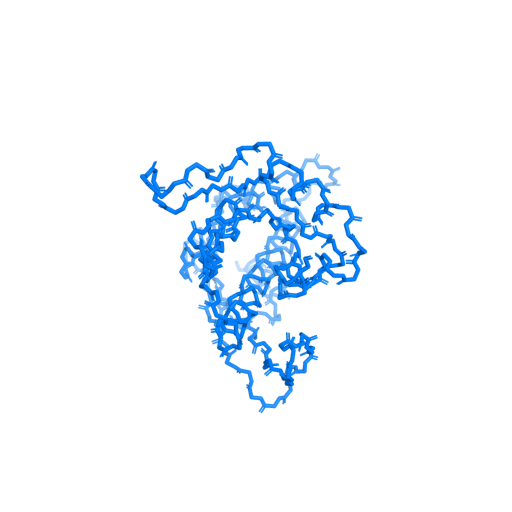-0.174 17.901 1.00 71.94 187 ILE A N 1
ATOM 1452 C CA . ILE A 1 187 ? -27.248 0.772 18.129 1.00 71.94 187 ILE A CA 1
ATOM 1453 C C . ILE A 1 187 ? -27.621 2.007 17.319 1.00 71.94 187 ILE A C 1
ATOM 1455 O O . ILE A 1 187 ? -27.616 1.994 16.088 1.00 71.94 187 ILE A O 1
ATOM 1459 N N . SER A 1 188 ? -27.974 3.081 18.023 1.00 81.56 188 SER A N 1
ATOM 1460 C CA . SER A 1 188 ? -28.422 4.316 17.392 1.00 81.56 188 SER A CA 1
ATOM 1461 C C . SER A 1 188 ? -27.391 4.809 16.375 1.00 81.56 188 SER A C 1
ATOM 1463 O O . SER A 1 188 ? -26.252 5.120 16.731 1.00 81.56 188 SER A O 1
ATOM 1465 N N . LEU A 1 189 ? -27.807 4.961 15.113 1.00 81.25 189 LEU A N 1
ATOM 1466 C CA . LEU A 1 189 ? -26.978 5.555 14.056 1.00 81.25 189 LEU A CA 1
ATOM 1467 C C . LEU A 1 189 ? -26.425 6.926 14.470 1.00 81.25 189 LEU A C 1
ATOM 1469 O O . LEU A 1 189 ? -25.294 7.263 14.139 1.00 81.25 189 LEU A O 1
ATOM 1473 N N . VAL A 1 190 ? -27.186 7.694 15.258 1.00 85.56 190 VAL A N 1
ATOM 1474 C CA . VAL A 1 190 ? -26.746 8.990 15.795 1.00 85.56 190 VAL A CA 1
ATOM 1475 C C . VAL A 1 190 ? -25.556 8.827 16.743 1.00 85.56 190 VAL A C 1
ATOM 1477 O O . VAL A 1 190 ? -24.639 9.645 16.712 1.00 85.56 190 VAL A O 1
ATOM 1480 N N . MET A 1 191 ? -25.540 7.779 17.573 1.00 85.50 191 MET A N 1
ATOM 1481 C CA . MET A 1 191 ? -24.399 7.486 18.447 1.00 85.50 191 MET A CA 1
ATOM 1482 C C . MET A 1 191 ? -23.171 7.066 17.640 1.00 85.50 191 MET A C 1
ATOM 1484 O O . MET A 1 191 ? -22.082 7.556 17.922 1.00 85.50 191 MET A O 1
ATOM 1488 N N . LEU A 1 192 ? -23.346 6.233 16.608 1.00 86.69 192 LEU A N 1
ATOM 1489 C CA . LEU A 1 192 ? -22.250 5.832 15.718 1.00 86.69 192 LEU A CA 1
ATOM 1490 C C . LEU A 1 192 ? -21.659 7.034 14.971 1.00 86.69 192 LEU A C 1
ATOM 1492 O O . LEU A 1 192 ? -20.442 7.190 14.941 1.00 86.69 192 LEU A O 1
ATOM 1496 N N . CYS A 1 193 ? -22.500 7.930 14.445 1.00 86.25 193 CYS A N 1
ATOM 1497 C CA . CYS A 1 193 ? -22.039 9.163 13.807 1.00 86.25 193 CYS A CA 1
ATOM 1498 C C . CYS A 1 193 ? -21.249 10.050 14.781 1.00 86.25 193 CYS A C 1
ATOM 1500 O O . CYS A 1 193 ? -20.159 10.505 14.443 1.00 86.25 193 CYS A O 1
ATOM 1502 N N . LYS A 1 194 ? -21.745 10.243 16.011 1.00 89.94 194 LYS A N 1
ATOM 1503 C CA . LYS A 1 194 ? -21.030 11.017 17.041 1.00 89.94 194 LYS A CA 1
ATOM 1504 C C . LYS A 1 194 ? -19.695 10.378 17.425 1.00 89.94 194 LYS A C 1
ATOM 1506 O O . LYS A 1 194 ? -18.699 11.084 17.540 1.00 89.94 194 LYS A O 1
ATOM 1511 N N . ALA A 1 195 ? -19.657 9.056 17.592 1.00 88.44 195 ALA A N 1
ATOM 1512 C CA . ALA A 1 195 ? -18.419 8.331 17.870 1.00 88.44 195 ALA A CA 1
ATOM 1513 C C . ALA A 1 195 ? -17.401 8.518 16.733 1.00 88.44 195 ALA A C 1
ATOM 1515 O O . ALA A 1 195 ? -16.233 8.802 16.989 1.00 88.44 195 ALA A O 1
ATOM 1516 N N . MET A 1 196 ? -17.852 8.455 15.475 1.00 91.81 196 MET A N 1
ATOM 1517 C CA . MET A 1 196 ? -17.001 8.715 14.314 1.00 91.81 196 MET A CA 1
ATOM 1518 C C . MET A 1 196 ? -16.431 10.139 14.288 1.00 91.81 196 MET A C 1
ATOM 1520 O O . MET A 1 196 ? -15.260 10.321 13.949 1.00 91.81 196 MET A O 1
ATOM 1524 N N . GLU A 1 197 ? -17.234 11.149 14.624 1.00 91.69 197 GLU A N 1
ATOM 1525 C CA . GLU A 1 197 ? -16.785 12.545 14.707 1.00 91.69 197 GLU A CA 1
ATOM 1526 C C . GLU A 1 197 ? -15.731 12.738 15.807 1.00 91.69 197 GLU A C 1
ATOM 1528 O O . GLU A 1 197 ? -14.691 13.357 15.569 1.00 91.69 197 GLU A O 1
ATOM 1533 N N . ILE A 1 198 ? -15.956 12.154 16.987 1.00 91.25 198 ILE A N 1
ATOM 1534 C CA . ILE A 1 198 ? -15.025 12.223 18.122 1.00 91.25 198 ILE A CA 1
ATOM 1535 C C . ILE A 1 198 ? -13.702 11.529 17.779 1.00 91.25 198 ILE A C 1
ATOM 1537 O O . ILE A 1 198 ? -12.637 12.130 17.902 1.00 91.25 198 ILE A O 1
ATOM 1541 N N . LEU A 1 199 ? -13.750 10.299 17.262 1.00 92.12 199 LEU A N 1
ATOM 1542 C CA . LEU A 1 199 ? -12.546 9.556 16.885 1.00 92.12 199 LEU A CA 1
ATOM 1543 C C . LEU A 1 199 ? -11.734 10.297 15.823 1.00 92.12 199 LEU A C 1
ATOM 1545 O O . LEU A 1 199 ? -10.516 10.414 15.923 1.00 92.12 199 LEU A O 1
ATOM 1549 N N . ASN A 1 200 ? -12.390 10.891 14.828 1.00 94.00 200 ASN A N 1
ATOM 1550 C CA . ASN A 1 200 ? -11.687 11.644 13.793 1.00 94.00 200 ASN A CA 1
ATOM 1551 C C . ASN A 1 200 ? -11.101 12.984 14.273 1.00 94.00 200 ASN A C 1
ATOM 1553 O O . ASN A 1 200 ? -10.316 13.578 13.529 1.00 94.00 200 ASN A O 1
ATOM 1557 N N . THR A 1 201 ? -11.430 13.441 15.485 1.00 92.62 201 THR A N 1
ATOM 1558 C CA . THR A 1 201 ? -10.933 14.691 16.089 1.00 92.62 201 THR A CA 1
ATOM 1559 C C . THR A 1 201 ? -10.011 14.473 17.291 1.00 92.62 201 THR A C 1
ATOM 1561 O O . THR A 1 201 ? -9.465 15.445 17.814 1.00 92.62 201 THR A O 1
ATOM 1564 N N . VAL A 1 202 ? -9.772 13.219 17.693 1.00 92.69 202 VAL A N 1
ATOM 1565 C CA . VAL A 1 202 ? -8.820 12.880 18.758 1.00 92.69 202 VAL A CA 1
ATOM 1566 C C . VAL A 1 202 ? -7.390 13.305 18.392 1.00 92.69 202 VAL A C 1
ATOM 1568 O O . VAL A 1 202 ? -7.052 13.522 17.220 1.00 92.69 202 VAL A O 1
ATOM 1571 N N . GLU A 1 203 ? -6.540 13.438 19.412 1.00 92.25 203 GLU A N 1
ATOM 1572 C CA . GLU A 1 203 ? -5.147 13.852 19.264 1.00 92.25 203 GLU A CA 1
ATOM 1573 C C . GLU A 1 203 ? -4.400 13.066 18.173 1.00 92.25 203 GLU A C 1
ATOM 1575 O O . GLU A 1 203 ? -4.577 11.859 17.984 1.00 92.25 203 GLU A O 1
ATOM 1580 N N . LEU A 1 204 ? -3.546 13.774 17.428 1.00 87.81 204 LEU A N 1
ATOM 1581 C CA . LEU A 1 204 ? -2.845 13.225 16.268 1.00 87.81 204 LEU A CA 1
ATOM 1582 C C . LEU A 1 204 ? -2.020 11.976 16.617 1.00 87.81 204 LEU A C 1
ATOM 1584 O O . LEU A 1 204 ? -2.010 11.031 15.836 1.00 87.81 204 LEU A O 1
ATOM 1588 N N . SER A 1 205 ? -1.391 11.959 17.794 1.00 85.81 205 SER A N 1
ATOM 1589 C CA . SER A 1 205 ? -0.617 10.826 18.319 1.00 85.81 205 SER A CA 1
ATOM 1590 C C . SER A 1 205 ? -1.450 9.543 18.410 1.00 85.81 205 SER A C 1
ATOM 1592 O O . SER A 1 205 ? -0.992 8.481 17.992 1.00 85.81 205 SER A O 1
ATOM 1594 N N . ARG A 1 206 ? -2.701 9.632 18.880 1.00 87.69 206 ARG A N 1
ATOM 1595 C CA . ARG A 1 206 ? -3.620 8.484 18.949 1.00 87.69 206 ARG A CA 1
ATOM 1596 C C . ARG A 1 206 ? -4.094 8.052 17.575 1.00 87.69 206 ARG A C 1
ATOM 1598 O O . ARG A 1 206 ? -4.202 6.861 17.334 1.00 87.69 206 ARG A O 1
ATOM 1605 N N . ARG A 1 207 ? -4.304 8.988 16.646 1.00 90.12 207 ARG A N 1
ATOM 1606 C CA . ARG A 1 207 ? -4.701 8.660 15.263 1.00 90.12 207 ARG A CA 1
ATOM 1607 C C . ARG A 1 207 ? -3.571 8.089 14.413 1.00 90.12 207 ARG A C 1
ATOM 1609 O O . ARG A 1 207 ? -3.830 7.679 13.292 1.00 90.12 207 ARG A O 1
ATOM 1616 N N . GLN A 1 208 ? -2.329 8.078 14.883 1.00 86.69 208 GLN A N 1
ATOM 1617 C CA . GLN A 1 208 ? -1.207 7.474 14.154 1.00 86.69 208 GLN A CA 1
ATOM 1618 C C . GLN A 1 208 ? -1.030 5.985 14.481 1.00 86.69 208 GLN A C 1
ATOM 1620 O O . GLN A 1 208 ? -0.504 5.238 13.655 1.00 86.69 208 GLN A O 1
ATOM 1625 N N . ASN A 1 209 ? -1.494 5.549 15.655 1.00 87.19 209 ASN A N 1
ATOM 1626 C CA . ASN A 1 209 ? -1.383 4.176 16.134 1.00 87.19 209 ASN A CA 1
ATOM 1627 C C . ASN A 1 209 ? -2.757 3.493 16.116 1.00 87.19 209 ASN A C 1
ATOM 1629 O O . ASN A 1 209 ? -3.714 4.005 16.688 1.00 87.19 209 ASN A O 1
ATOM 1633 N N . LEU A 1 210 ? -2.853 2.334 15.464 1.00 88.88 210 LEU A N 1
ATOM 1634 C CA . LEU A 1 210 ? -4.130 1.657 15.247 1.00 88.88 210 LEU A CA 1
ATOM 1635 C C . LEU A 1 210 ? -4.798 1.212 16.557 1.00 88.88 210 LEU A C 1
ATOM 1637 O O . LEU A 1 210 ? -5.998 1.432 16.715 1.00 88.88 210 LEU A O 1
ATOM 1641 N N . LEU A 1 211 ? -4.041 0.653 17.507 1.00 87.44 211 LEU A N 1
ATOM 1642 C CA . LEU A 1 211 ? -4.574 0.269 18.821 1.00 87.44 211 LEU A CA 1
ATOM 1643 C C . LEU A 1 211 ? -5.086 1.480 19.598 1.00 87.44 211 LEU A C 1
ATOM 1645 O O . LEU A 1 211 ? -6.239 1.494 20.014 1.00 87.44 211 LEU A O 1
ATOM 1649 N N . LEU A 1 212 ? -4.267 2.529 19.731 1.00 87.88 212 LEU A N 1
ATOM 1650 C CA . LEU A 1 212 ? -4.664 3.744 20.452 1.00 87.88 212 LEU A CA 1
ATOM 1651 C C . LEU A 1 212 ? -5.869 4.438 19.811 1.00 87.88 212 LEU A C 1
ATOM 1653 O O . LEU A 1 212 ? -6.644 5.085 20.518 1.00 87.88 212 LEU A O 1
ATOM 1657 N N . PHE A 1 213 ? -6.008 4.328 18.489 1.00 90.12 213 PHE A N 1
ATOM 1658 C CA . PHE A 1 213 ? -7.140 4.866 17.748 1.00 90.12 213 PHE A CA 1
ATOM 1659 C C . PHE A 1 213 ? -8.429 4.081 18.003 1.00 90.12 213 PHE A C 1
ATOM 1661 O O . PHE A 1 213 ? -9.481 4.692 18.131 1.00 90.12 213 PHE A O 1
ATOM 1668 N N . ILE A 1 214 ? -8.356 2.750 18.088 1.00 88.38 214 ILE A N 1
ATOM 1669 C CA . ILE A 1 214 ? -9.517 1.891 18.359 1.00 88.38 214 ILE A CA 1
ATOM 1670 C C . ILE A 1 214 ? -9.928 1.907 19.838 1.00 88.38 214 ILE A C 1
ATOM 1672 O O . ILE A 1 214 ? -11.114 1.782 20.130 1.00 88.38 214 ILE A O 1
ATOM 1676 N N . ASP A 1 215 ? -8.977 2.080 20.756 1.00 85.12 215 ASP A N 1
ATOM 1677 C CA . ASP A 1 215 ? -9.234 2.130 22.203 1.00 85.12 215 ASP A CA 1
ATOM 1678 C C . ASP A 1 215 ? -9.730 3.507 22.701 1.00 85.12 215 ASP A C 1
ATOM 1680 O O . ASP A 1 215 ? -10.039 3.648 23.886 1.00 85.12 215 ASP A O 1
ATOM 1684 N N . ALA A 1 216 ? -9.721 4.542 21.851 1.00 84.75 216 ALA A N 1
ATOM 1685 C CA . ALA A 1 216 ? -10.154 5.908 22.182 1.00 84.75 216 ALA A CA 1
ATOM 1686 C C . ALA A 1 216 ? -11.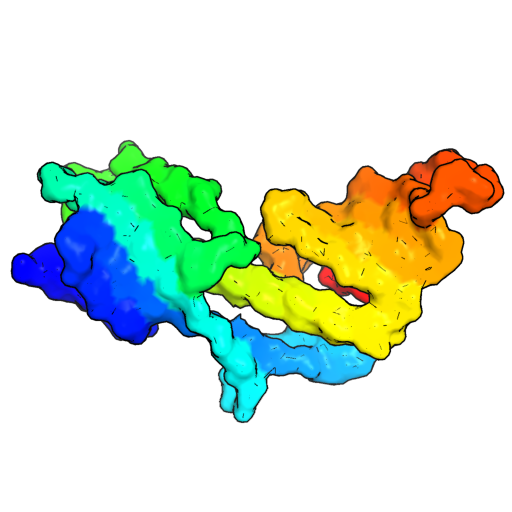684 6.054 22.216 1.00 84.75 216 ALA A C 1
ATOM 1688 O O . ALA A 1 216 ? -12.156 6.843 23.065 1.00 84.75 216 ALA A O 1
#

pLDDT: mean 81.25, std 12.82, range [47.19, 95.44]

Secondary structure (DSSP, 8-state):
-HHHHHHHHHTTTSS-EEEETTEEEEEEEEEEPPPBTTTTB----TTS--EEEEEEEEEEEETTTTEEEEEEEESTTS--HHHHHHHHHGGGSS-S-HHHHHHHHHHHHHHHHHHHHHHHHHHHHHHHHHHHH-SSEEEEETTTTEEEEEETTTEEEEEEPPTTTTTS-PPPEEEEEEESSTTSTT--HHHHHHHHHHHHHS-HHHHHSHHHHH--